Protein AF-A0A1R1BB15-F1 (afdb_monomer)

Secondary structure (DSSP, 8-state):
-HHHHHHHHHHHHHTT--------PPP-EEE--EEEETTEEEE--TT--EEEETTEEE--HHHHHHHHTEEEEEETTTTEEEEEE---PPPHHHHHHHHHHH--S-TT-EEEEEEE------TT--S-SS-EEEEEEE-TTS-EEEEEEETTT--EEEEEEE-STTS-PPP---HHHHHHHHHHHHHHH-HHHHTT-SEEEE-GGG--S--TTHHHHHHHHHGGGSSEEEE--HHHHHHTT-EETTTEESSEEEEEEEEEEETTEEEEEEEEEEETTEEEEEEEEEEEETTEEEEEEEEEE---

pLDDT: mean 79.56, std 15.15, range [35.81, 98.31]

Radius of gyration: 38.64 Å; Cα contacts (8 Å, |Δi|>4): 493; chains: 1; bounding box: 93×62×110 Å

Structure (mmCIF, N/CA/C/O backbone):
data_AF-A0A1R1BB15-F1
#
_entry.id   AF-A0A1R1BB15-F1
#
loop_
_atom_site.group_PDB
_atom_site.id
_atom_site.type_symbol
_atom_site.label_atom_id
_atom_site.label_alt_id
_atom_site.label_comp_id
_atom_site.label_asym_id
_atom_site.label_entity_id
_atom_site.label_seq_id
_atom_site.pdbx_PDB_ins_code
_atom_site.Cartn_x
_atom_site.Cartn_y
_atom_site.Cartn_z
_atom_site.occupancy
_atom_site.B_iso_or_equiv
_atom_site.auth_seq_id
_atom_site.auth_comp_id
_atom_site.auth_asym_id
_atom_site.auth_atom_id
_atom_site.pdbx_PDB_model_num
ATOM 1 N N . MET A 1 1 ? 54.196 45.868 -76.078 1.00 53.66 1 MET A N 1
ATOM 2 C CA . MET A 1 1 ? 52.890 45.180 -75.926 1.00 53.66 1 MET A CA 1
ATOM 3 C C . MET A 1 1 ? 52.882 43.688 -76.311 1.00 53.66 1 MET A C 1
ATOM 5 O O . MET A 1 1 ? 51.997 42.986 -75.852 1.00 53.66 1 MET A O 1
ATOM 9 N N . LYS A 1 2 ? 53.865 43.138 -77.053 1.00 51.28 2 LYS A N 1
ATOM 10 C CA . LYS A 1 2 ? 53.851 41.714 -77.476 1.00 51.28 2 LYS A CA 1
ATOM 11 C C . LYS A 1 2 ? 54.226 40.673 -76.398 1.00 51.28 2 LYS A C 1
ATOM 13 O O . LYS A 1 2 ? 53.923 39.502 -76.570 1.00 51.28 2 LYS A O 1
ATOM 18 N N . LYS A 1 3 ? 54.849 41.077 -75.280 1.00 51.69 3 LYS A N 1
ATOM 19 C CA . LYS A 1 3 ? 55.266 40.159 -74.194 1.00 51.69 3 LYS A CA 1
ATOM 20 C C . LYS A 1 3 ? 54.210 39.951 -73.094 1.00 51.69 3 LYS A C 1
ATOM 22 O O . LYS A 1 3 ? 54.316 38.994 -72.345 1.00 51.69 3 LYS A O 1
ATOM 27 N N . PHE A 1 4 ? 53.179 40.800 -73.039 1.00 55.06 4 PHE A N 1
ATOM 28 C CA . PHE A 1 4 ? 52.073 40.672 -72.075 1.00 55.06 4 PHE A CA 1
ATOM 29 C C . PHE A 1 4 ? 50.948 39.752 -72.571 1.00 55.06 4 PHE A C 1
ATOM 31 O O . PHE A 1 4 ? 50.302 39.082 -71.776 1.00 55.06 4 PHE A O 1
ATOM 38 N N . ILE A 1 5 ? 50.757 39.662 -73.890 1.00 59.44 5 ILE A N 1
ATOM 39 C CA . ILE A 1 5 ? 49.700 38.836 -74.495 1.00 59.44 5 ILE A CA 1
ATOM 40 C C . ILE A 1 5 ? 50.019 37.336 -74.349 1.00 59.44 5 ILE A C 1
ATOM 42 O O . ILE A 1 5 ? 49.116 36.534 -74.149 1.00 59.44 5 ILE A O 1
ATOM 46 N N . SER A 1 6 ? 51.304 36.959 -74.350 1.00 56.97 6 SER A N 1
ATOM 47 C CA . SER A 1 6 ? 51.733 35.562 -74.164 1.00 56.97 6 SER A CA 1
ATOM 48 C C . SER A 1 6 ? 51.400 35.016 -72.765 1.00 56.97 6 SER A C 1
ATOM 50 O O . SER A 1 6 ? 50.909 33.897 -72.635 1.00 56.97 6 SER A O 1
ATOM 52 N N . GLY A 1 7 ? 51.577 35.833 -71.718 1.00 60.12 7 GLY A N 1
ATOM 53 C CA . GLY A 1 7 ? 51.246 35.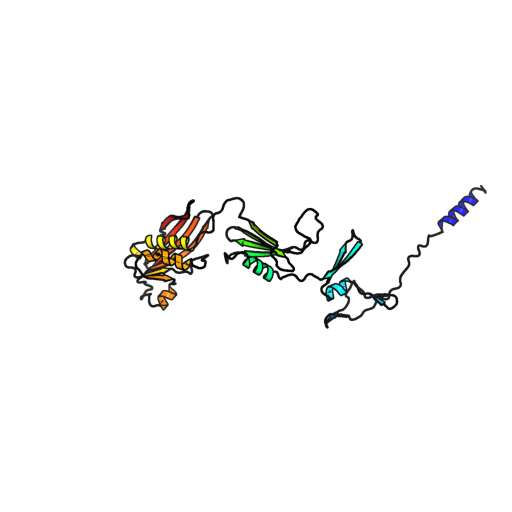438 -70.343 1.00 60.12 7 GLY A CA 1
ATOM 54 C C . GLY A 1 7 ? 49.741 35.293 -70.096 1.00 60.12 7 GLY A C 1
ATOM 55 O O . GLY A 1 7 ? 49.325 34.403 -69.360 1.00 60.12 7 GLY A O 1
ATOM 56 N N . LEU A 1 8 ? 48.916 36.116 -70.755 1.00 59.09 8 LEU A N 1
ATOM 57 C CA . LEU A 1 8 ? 47.457 36.061 -70.617 1.00 59.09 8 LEU A CA 1
ATOM 58 C C . LEU A 1 8 ? 46.863 34.788 -71.251 1.00 59.09 8 LEU A C 1
ATOM 60 O O . LEU A 1 8 ? 45.945 34.193 -70.695 1.00 59.09 8 LEU A O 1
ATOM 64 N N . VAL A 1 9 ? 47.409 34.341 -72.386 1.00 60.47 9 VAL A N 1
ATOM 65 C CA . VAL A 1 9 ? 46.914 33.150 -73.102 1.00 60.47 9 VAL A CA 1
ATOM 66 C C . VAL A 1 9 ? 47.292 31.850 -72.378 1.00 60.47 9 VAL A C 1
ATOM 68 O O . VAL A 1 9 ? 46.485 30.926 -72.331 1.00 60.47 9 VAL A O 1
ATOM 71 N N . LEU A 1 10 ? 48.466 31.786 -71.738 1.00 56.72 10 LEU A N 1
ATOM 72 C CA . LEU A 1 10 ? 48.860 30.633 -70.913 1.00 56.72 10 LEU A CA 1
ATOM 73 C C . LEU A 1 10 ? 48.112 30.579 -69.567 1.00 56.72 10 LEU A C 1
ATOM 75 O O . LEU A 1 10 ? 47.766 29.492 -69.110 1.00 56.72 10 LEU A O 1
ATOM 79 N N . GLY A 1 11 ? 47.798 31.731 -68.959 1.00 57.72 11 GLY A N 1
ATOM 80 C CA . GLY A 1 11 ? 47.017 31.796 -67.713 1.00 57.72 11 GLY A CA 1
ATOM 81 C C . GLY A 1 11 ? 45.543 31.392 -67.872 1.00 57.72 11 GLY A C 1
ATOM 82 O O . GLY A 1 11 ? 44.965 30.786 -66.967 1.00 57.72 11 GLY A O 1
ATOM 83 N N . LEU A 1 12 ? 44.946 31.660 -69.038 1.00 57.00 12 LEU A N 1
ATOM 84 C CA . LEU A 1 12 ? 43.580 31.229 -69.371 1.00 57.00 12 LEU A CA 1
ATOM 85 C C . LEU A 1 12 ? 43.489 29.738 -69.745 1.00 57.00 12 LEU A C 1
ATOM 87 O O . LEU A 1 12 ? 42.428 29.141 -69.602 1.00 57.00 12 LEU A O 1
ATOM 91 N N . GLY A 1 13 ? 44.588 29.116 -70.186 1.00 53.22 13 GLY A N 1
ATOM 92 C CA . GLY A 1 13 ? 44.614 27.688 -70.524 1.00 53.22 13 GLY A CA 1
ATOM 93 C C . GLY A 1 13 ? 44.640 26.755 -69.308 1.00 53.22 13 GLY A C 1
ATOM 94 O O . GLY A 1 13 ? 44.078 25.666 -69.357 1.00 53.22 13 GLY A O 1
ATOM 95 N N . ILE A 1 14 ? 45.255 27.179 -68.198 1.00 55.31 14 ILE A N 1
ATOM 96 C CA . ILE A 1 14 ? 45.408 26.338 -66.992 1.00 55.31 14 ILE A CA 1
ATOM 97 C C . ILE A 1 14 ? 44.165 26.404 -66.086 1.00 55.31 14 ILE A C 1
ATOM 99 O O . ILE A 1 14 ? 43.903 25.482 -65.319 1.00 55.31 14 ILE A O 1
ATOM 103 N N . SER A 1 15 ? 43.339 27.445 -66.211 1.00 56.59 15 SER A N 1
ATOM 104 C CA . SER A 1 15 ? 42.119 27.621 -65.406 1.00 56.59 15 SER A CA 1
ATOM 105 C C . SER A 1 15 ? 40.916 26.795 -65.893 1.00 56.59 15 SER A C 1
ATOM 107 O O . SER A 1 15 ? 39.902 26.748 -65.203 1.00 56.59 15 SER A O 1
ATOM 109 N N . ALA A 1 16 ? 41.031 26.104 -67.034 1.00 55.72 16 ALA A N 1
ATOM 110 C CA . ALA A 1 16 ? 39.985 25.233 -67.582 1.00 55.72 16 ALA A CA 1
ATOM 111 C C . ALA A 1 16 ? 40.215 23.730 -67.329 1.00 55.72 16 ALA A C 1
ATOM 113 O O . ALA A 1 16 ? 39.420 22.905 -67.777 1.00 55.72 16 ALA A O 1
ATOM 114 N N . ALA A 1 17 ? 41.264 23.348 -66.594 1.00 57.62 17 ALA A N 1
ATOM 115 C CA . ALA A 1 17 ? 41.375 21.990 -66.075 1.00 57.62 17 ALA A CA 1
ATOM 116 C C . ALA A 1 17 ? 40.460 21.861 -64.849 1.00 57.62 17 ALA A C 1
ATOM 118 O O . ALA A 1 17 ? 40.903 21.944 -63.705 1.00 57.62 17 ALA A O 1
ATOM 119 N N . SER A 1 18 ? 39.158 21.691 -65.079 1.00 58.75 18 SER A N 1
ATOM 120 C CA . SER A 1 18 ? 38.275 21.155 -64.049 1.00 58.75 18 SER A CA 1
ATOM 121 C C . SER A 1 18 ? 38.862 19.814 -63.618 1.00 58.75 18 SER A C 1
ATOM 123 O O . SER A 1 18 ? 38.905 18.878 -64.418 1.00 58.75 18 SER A O 1
ATOM 125 N N . VAL A 1 19 ? 39.354 19.733 -62.382 1.00 63.47 19 VAL A N 1
ATOM 126 C CA . VAL A 1 19 ? 39.680 18.458 -61.747 1.00 63.47 19 VAL A CA 1
ATOM 127 C C . VAL A 1 19 ? 38.373 17.675 -61.717 1.00 63.47 19 VAL A C 1
ATOM 129 O O . VAL A 1 19 ? 37.493 17.940 -60.900 1.00 63.47 19 VAL A O 1
ATOM 132 N N . GLY A 1 20 ? 38.196 16.785 -62.691 1.00 54.25 20 GLY A N 1
ATOM 133 C CA . GLY A 1 20 ? 37.111 15.826 -62.696 1.00 54.25 20 GLY A CA 1
ATOM 134 C C . GLY A 1 20 ? 37.370 14.882 -61.541 1.00 54.25 20 GLY A C 1
ATOM 135 O O . GLY A 1 20 ? 38.174 13.963 -61.663 1.00 54.25 20 GLY A O 1
ATOM 136 N N . TYR A 1 21 ? 36.737 15.140 -60.402 1.00 55.88 21 TYR A N 1
ATOM 137 C CA . TYR A 1 21 ? 36.609 14.127 -59.373 1.00 55.88 21 TYR A CA 1
ATOM 138 C C . TYR A 1 21 ? 35.786 13.001 -59.999 1.00 55.88 21 TYR A C 1
ATOM 140 O O . TYR A 1 21 ? 34.575 13.133 -60.170 1.00 55.88 21 TYR A O 1
ATOM 148 N N . ALA A 1 22 ? 36.448 11.919 -60.407 1.00 46.91 22 ALA A N 1
ATOM 149 C CA . ALA A 1 22 ? 35.776 10.650 -60.610 1.00 46.91 22 ALA A CA 1
ATOM 150 C C . ALA 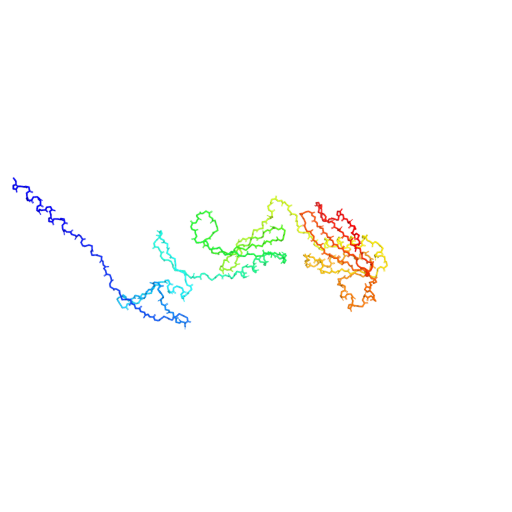A 1 22 ? 35.284 10.217 -59.227 1.00 46.91 22 ALA A C 1
ATOM 152 O O . ALA A 1 22 ? 36.015 9.609 -58.453 1.00 46.91 22 ALA A O 1
ATOM 153 N N . SER A 1 23 ? 34.076 10.642 -58.863 1.00 56.50 23 SER A N 1
ATOM 154 C CA . SER A 1 23 ? 33.347 9.939 -57.822 1.00 56.50 23 SER A CA 1
ATOM 155 C C . SER A 1 23 ? 32.983 8.600 -58.438 1.00 56.50 23 SER A C 1
ATOM 157 O O . SER A 1 23 ? 32.340 8.588 -59.488 1.00 56.50 23 SER A O 1
ATOM 159 N N . ASP A 1 24 ? 33.391 7.495 -57.821 1.00 66.50 24 ASP A N 1
ATOM 160 C CA . ASP A 1 24 ? 32.921 6.169 -58.213 1.00 66.50 24 ASP A CA 1
ATOM 161 C C . ASP A 1 24 ? 31.400 6.137 -58.025 1.00 66.50 24 ASP A C 1
ATOM 163 O O . ASP A 1 24 ? 30.875 5.968 -56.924 1.00 66.50 24 ASP A O 1
ATOM 167 N N . THR A 1 25 ? 30.662 6.430 -59.093 1.00 71.44 25 THR A N 1
ATOM 168 C CA . THR A 1 25 ? 29.205 6.399 -59.078 1.00 71.44 25 THR A CA 1
ATOM 169 C C . THR A 1 25 ? 28.761 4.965 -59.262 1.00 71.44 25 THR A C 1
ATOM 171 O O . THR A 1 25 ? 28.999 4.358 -60.308 1.00 71.44 25 THR A O 1
ATOM 174 N N . VAL A 1 26 ? 28.084 4.438 -58.255 1.00 78.81 26 VAL A N 1
ATOM 175 C CA . VAL A 1 26 ? 27.539 3.089 -58.281 1.00 78.81 26 VAL A CA 1
ATOM 176 C C . VAL A 1 26 ? 26.132 3.121 -58.879 1.00 78.81 26 VAL A C 1
ATOM 178 O O . VAL A 1 26 ? 25.267 3.859 -58.407 1.00 78.81 26 VAL A O 1
ATOM 181 N N . GLN A 1 27 ? 25.889 2.321 -59.922 1.00 82.12 27 GLN A N 1
ATOM 182 C CA . GLN A 1 27 ? 24.543 2.121 -60.466 1.00 82.12 27 GLN A CA 1
ATOM 183 C C . GLN A 1 27 ? 23.808 1.058 -59.641 1.00 82.12 27 GLN A C 1
ATOM 185 O O . GLN A 1 27 ? 24.222 -0.099 -59.600 1.00 82.12 27 GLN A O 1
ATOM 190 N N . ILE A 1 28 ? 22.709 1.454 -58.998 1.00 87.69 28 ILE A N 1
ATOM 191 C CA . ILE A 1 28 ? 21.836 0.572 -58.211 1.00 87.69 28 ILE A CA 1
ATOM 192 C C . ILE A 1 28 ? 20.447 0.497 -58.844 1.00 87.69 28 ILE A C 1
ATOM 194 O O . ILE A 1 28 ? 19.914 1.506 -59.308 1.00 87.69 28 ILE A O 1
ATOM 198 N N . TYR A 1 29 ? 19.832 -0.685 -58.821 1.00 89.56 29 TYR A N 1
ATOM 199 C CA . TYR A 1 29 ? 18.442 -0.857 -59.245 1.00 89.56 29 TYR A CA 1
ATOM 200 C C . TYR A 1 29 ? 17.526 -0.893 -58.025 1.00 89.56 29 TYR A C 1
ATOM 202 O O . TYR A 1 29 ? 17.680 -1.743 -57.149 1.00 89.56 29 TYR A O 1
ATOM 210 N N . LEU A 1 30 ? 16.558 0.020 -57.973 1.00 89.69 30 LEU A N 1
ATOM 211 C CA . LEU A 1 30 ? 15.500 -0.004 -56.966 1.00 89.69 30 LEU A CA 1
ATOM 212 C C . LEU A 1 30 ? 14.394 -0.948 -57.421 1.00 89.69 30 LEU A C 1
ATOM 214 O O . LEU A 1 30 ? 13.965 -0.895 -58.574 1.00 89.69 30 LEU A O 1
ATOM 218 N N . PHE A 1 31 ? 13.905 -1.787 -56.518 1.00 87.25 31 PHE A N 1
ATOM 219 C CA . PHE A 1 31 ? 12.805 -2.693 -56.821 1.00 87.25 31 PHE A CA 1
ATOM 220 C C . PHE A 1 31 ? 11.906 -2.901 -55.604 1.00 87.25 31 PHE A C 1
ATOM 222 O O . PHE A 1 31 ? 12.305 -2.670 -54.462 1.00 87.25 31 PHE A O 1
ATOM 229 N N . ASN A 1 32 ? 10.684 -3.359 -55.868 1.00 83.62 32 ASN A N 1
ATOM 230 C CA . ASN A 1 32 ? 9.733 -3.757 -54.840 1.00 83.62 32 ASN A CA 1
ATOM 231 C C . ASN A 1 32 ? 9.728 -5.283 -54.748 1.00 83.62 32 ASN A C 1
ATOM 233 O O . ASN A 1 32 ? 9.504 -5.965 -55.748 1.00 83.62 32 ASN A O 1
ATOM 237 N N . ALA A 1 33 ? 9.947 -5.811 -53.550 1.00 84.69 33 ALA A N 1
ATOM 238 C CA . ALA A 1 33 ? 9.837 -7.233 -53.261 1.00 84.69 33 ALA A CA 1
ATOM 239 C C . ALA A 1 33 ? 8.962 -7.472 -52.033 1.00 84.69 33 ALA A C 1
ATOM 241 O O . ALA A 1 33 ? 8.809 -6.596 -51.181 1.00 84.69 33 ALA A O 1
ATOM 242 N N . ARG A 1 34 ? 8.383 -8.674 -51.977 1.00 86.50 34 ARG A N 1
ATOM 243 C CA . ARG A 1 34 ? 7.657 -9.189 -50.816 1.00 86.50 34 ARG A CA 1
ATOM 244 C C . ARG A 1 34 ? 8.620 -9.992 -49.956 1.00 86.50 34 ARG A C 1
ATOM 246 O O . ARG A 1 34 ? 9.303 -10.873 -50.480 1.00 86.50 34 ARG A O 1
ATOM 253 N N . TYR A 1 35 ? 8.649 -9.712 -48.660 1.00 90.19 35 TYR A N 1
ATOM 254 C CA . TYR A 1 35 ? 9.496 -10.410 -47.697 1.00 90.19 35 TYR A CA 1
ATOM 255 C C . TYR A 1 35 ? 8.632 -11.189 -46.712 1.00 90.19 35 TYR A C 1
ATOM 257 O O . TYR A 1 35 ? 7.524 -10.772 -46.405 1.00 90.19 35 TYR A O 1
ATOM 265 N N . MET A 1 36 ? 9.129 -12.321 -46.217 1.00 87.88 36 MET A N 1
ATOM 266 C CA . MET A 1 36 ? 8.422 -13.149 -45.238 1.00 87.88 36 MET A CA 1
ATOM 267 C C . MET A 1 36 ? 9.226 -13.182 -43.941 1.00 87.88 36 MET A C 1
ATOM 269 O O . MET A 1 36 ? 10.348 -13.686 -43.934 1.00 87.88 36 MET A O 1
ATOM 273 N N . PHE A 1 37 ? 8.650 -12.683 -42.850 1.00 86.81 37 PHE A N 1
ATOM 274 C CA . PHE A 1 37 ? 9.234 -12.750 -41.509 1.00 86.81 37 PHE A CA 1
ATOM 275 C C . PHE A 1 37 ? 8.292 -13.529 -40.601 1.00 86.81 37 PHE A C 1
ATOM 277 O O . PHE A 1 37 ? 7.126 -13.176 -40.472 1.00 86.81 37 PHE A O 1
ATOM 284 N N . ASN A 1 38 ? 8.774 -14.618 -39.997 1.00 84.69 38 ASN A N 1
ATOM 285 C CA . ASN A 1 38 ? 7.972 -15.484 -39.121 1.00 84.69 38 ASN A CA 1
ATOM 286 C C . ASN A 1 38 ? 6.623 -15.936 -39.732 1.00 84.69 38 ASN A C 1
ATOM 288 O O . ASN A 1 38 ? 5.646 -16.129 -39.017 1.00 84.69 38 ASN A O 1
ATOM 292 N N . GLY A 1 39 ? 6.566 -16.111 -41.059 1.00 87.38 39 GLY A N 1
ATOM 293 C CA . GLY A 1 39 ? 5.349 -16.508 -41.780 1.00 87.38 39 GLY A CA 1
ATOM 294 C C . GLY A 1 39 ? 4.393 -15.362 -42.131 1.00 87.38 39 GLY A C 1
ATOM 295 O O . GLY A 1 39 ? 3.390 -15.611 -42.793 1.00 87.38 39 GLY A O 1
ATOM 296 N N . GLU A 1 40 ? 4.711 -14.123 -41.753 1.00 88.38 40 GLU A N 1
ATOM 297 C CA . GLU A 1 40 ? 3.957 -12.923 -42.117 1.00 88.38 40 GLU A CA 1
ATOM 298 C C . GLU A 1 40 ? 4.630 -12.190 -43.287 1.00 88.38 40 GLU A C 1
ATOM 300 O O . GLU A 1 40 ? 5.855 -12.033 -43.320 1.00 88.38 40 GLU A O 1
ATOM 305 N N . GLU A 1 41 ? 3.831 -11.732 -44.250 1.00 91.12 41 GLU A N 1
ATOM 306 C CA . GLU A 1 41 ? 4.314 -10.914 -45.362 1.00 91.12 41 GLU A CA 1
ATOM 307 C C . GLU A 1 41 ? 4.606 -9.480 -44.892 1.00 91.12 41 GLU A C 1
ATOM 309 O O . GLU A 1 41 ? 3.773 -8.841 -44.250 1.00 91.12 41 GLU A O 1
ATOM 314 N N . LYS A 1 42 ? 5.790 -8.963 -45.232 1.00 88.88 42 LYS A N 1
ATOM 315 C CA . LYS A 1 42 ? 6.257 -7.609 -44.923 1.00 88.88 42 LYS A CA 1
ATOM 316 C C . LYS A 1 42 ? 6.758 -6.921 -46.185 1.00 88.88 42 LYS A C 1
ATOM 318 O O . LYS A 1 42 ? 7.431 -7.524 -47.028 1.00 88.88 42 LYS A O 1
ATOM 323 N N . ILE A 1 43 ? 6.457 -5.634 -46.290 1.00 86.38 43 ILE A N 1
ATOM 324 C CA . ILE A 1 43 ? 6.844 -4.776 -47.408 1.00 86.38 43 ILE A CA 1
ATOM 325 C C . ILE A 1 43 ? 7.774 -3.694 -46.861 1.00 86.38 43 ILE A C 1
ATOM 327 O O . ILE A 1 43 ? 7.569 -3.192 -45.759 1.00 86.38 43 ILE A O 1
ATOM 331 N N . VAL A 1 44 ? 8.816 -3.352 -47.617 1.00 84.94 44 VAL A N 1
ATOM 332 C CA . VAL A 1 44 ? 9.686 -2.218 -47.283 1.00 84.94 44 VAL A CA 1
ATOM 333 C C . VAL A 1 44 ? 8.929 -0.930 -47.618 1.00 84.94 44 VAL A C 1
ATOM 335 O O . VAL A 1 44 ? 8.693 -0.650 -48.794 1.00 84.94 44 VAL A O 1
ATOM 338 N N . GLU A 1 45 ? 8.519 -0.184 -46.593 1.00 79.12 45 GLU A N 1
ATOM 339 C CA . GLU A 1 45 ? 7.777 1.076 -46.731 1.00 79.12 45 GLU A CA 1
ATOM 340 C C . GLU A 1 45 ? 8.699 2.288 -46.946 1.00 79.12 45 GLU A C 1
ATOM 342 O O . GLU A 1 45 ? 9.889 2.266 -46.619 1.00 79.12 45 GLU A O 1
ATOM 347 N N . ASP A 1 46 ? 8.140 3.371 -47.492 1.00 75.62 46 ASP A N 1
ATOM 348 C CA . ASP A 1 46 ? 8.861 4.630 -47.688 1.00 75.62 46 ASP A CA 1
ATOM 349 C C . ASP A 1 46 ? 9.317 5.251 -46.352 1.00 75.62 46 ASP A C 1
ATOM 351 O O . ASP A 1 46 ? 8.578 5.208 -45.369 1.00 75.62 46 ASP A O 1
ATOM 355 N N . PRO A 1 47 ? 10.516 5.868 -46.290 1.00 76.94 47 PRO A N 1
ATOM 356 C CA . PRO A 1 47 ? 11.415 6.198 -47.403 1.00 76.94 47 PRO A CA 1
ATOM 357 C C . PRO A 1 47 ? 12.406 5.081 -47.785 1.00 76.94 47 PRO A C 1
ATOM 359 O O . PRO A 1 47 ? 13.315 5.313 -48.585 1.00 76.94 47 PRO A O 1
ATOM 362 N N . TYR A 1 48 ? 12.296 3.887 -47.203 1.00 84.31 48 TYR A N 1
ATOM 363 C CA . TYR A 1 48 ? 13.244 2.808 -47.452 1.00 84.31 48 TYR A CA 1
ATOM 364 C C . TYR A 1 48 ? 12.987 2.110 -48.793 1.00 84.31 48 TYR A C 1
ATOM 366 O O . TYR A 1 48 ? 11.858 2.021 -49.269 1.00 84.31 48 TYR A O 1
ATOM 374 N N . LYS A 1 49 ? 14.052 1.591 -49.418 1.00 87.62 49 LYS A N 1
ATOM 375 C CA . LYS A 1 49 ? 13.990 0.867 -50.697 1.00 87.62 49 LYS A CA 1
ATOM 376 C C . LYS A 1 49 ? 14.851 -0.390 -50.650 1.00 87.62 49 LYS A C 1
ATOM 378 O O . LYS A 1 49 ? 15.879 -0.414 -49.975 1.00 87.62 49 LYS A O 1
ATOM 383 N N . SER A 1 50 ? 14.441 -1.416 -51.394 1.00 91.50 50 SER A N 1
ATOM 384 C CA . SER A 1 50 ? 15.307 -2.563 -51.685 1.00 91.50 50 SER A CA 1
ATOM 385 C C . SER A 1 50 ? 16.222 -2.202 -52.848 1.00 91.50 50 SER A C 1
ATOM 387 O O . SER A 1 50 ? 15.755 -1.660 -53.855 1.00 91.50 50 SER A O 1
ATOM 389 N N . LEU A 1 51 ? 17.514 -2.485 -52.703 1.00 93.00 51 LEU A N 1
ATOM 390 C CA . LEU A 1 51 ? 18.520 -2.179 -53.718 1.00 93.00 51 LEU A CA 1
ATOM 391 C C . LEU A 1 51 ? 19.040 -3.487 -54.299 1.00 93.00 51 LEU A C 1
ATOM 393 O O . LEU A 1 51 ? 19.333 -4.420 -53.554 1.00 93.00 51 LEU A O 1
ATOM 397 N N . ASN A 1 52 ? 19.173 -3.562 -55.617 1.00 90.38 52 ASN A N 1
ATOM 398 C CA . ASN A 1 52 ? 19.992 -4.574 -56.258 1.00 90.38 52 ASN A CA 1
ATOM 399 C C . ASN A 1 52 ? 21.293 -3.920 -56.718 1.00 90.38 52 ASN A C 1
ATOM 401 O O . ASN A 1 52 ? 21.269 -2.979 -57.519 1.00 90.38 52 ASN A O 1
ATOM 405 N N . TYR A 1 53 ? 22.405 -4.417 -56.189 1.00 90.94 53 TYR A N 1
ATOM 406 C CA . TYR A 1 53 ? 23.741 -4.034 -56.610 1.00 90.94 53 TYR A CA 1
ATOM 407 C C . TYR A 1 53 ? 24.518 -5.306 -56.954 1.00 90.94 53 TYR A C 1
ATOM 409 O O . TYR A 1 53 ? 24.599 -6.222 -56.139 1.00 90.94 53 TYR A O 1
ATOM 417 N N . GLU A 1 54 ? 25.006 -5.389 -58.194 1.00 90.25 54 GLU A N 1
ATOM 418 C CA . GLU A 1 54 ? 25.748 -6.545 -58.728 1.00 90.25 54 GLU A CA 1
ATOM 419 C C . GLU A 1 54 ? 25.026 -7.899 -58.565 1.00 90.25 54 GLU A C 1
ATOM 421 O O . GLU A 1 54 ? 25.641 -8.937 -58.346 1.00 90.25 54 GLU A O 1
ATOM 426 N N . GLY A 1 55 ? 23.693 -7.909 -58.681 1.00 88.75 55 GLY A N 1
ATOM 427 C CA . GLY A 1 55 ? 22.888 -9.125 -58.533 1.00 88.75 55 GLY A CA 1
ATOM 428 C C . GLY A 1 55 ? 22.581 -9.499 -57.081 1.00 88.75 55 GLY A C 1
ATOM 429 O O . GLY A 1 55 ? 21.818 -10.438 -56.850 1.00 88.75 55 GLY A O 1
ATOM 430 N N . HIS A 1 56 ? 23.096 -8.749 -56.105 1.00 90.75 56 HIS A N 1
ATOM 431 C CA . HIS A 1 56 ? 22.823 -8.944 -54.687 1.00 90.75 56 HIS A CA 1
ATOM 432 C C . HIS A 1 56 ? 21.718 -8.013 -54.198 1.00 90.75 56 HIS A C 1
ATOM 434 O O . HIS A 1 56 ? 21.674 -6.831 -54.539 1.00 90.75 56 HIS A O 1
ATOM 440 N N . ILE A 1 57 ? 20.825 -8.557 -53.372 1.00 91.94 57 ILE A N 1
ATOM 441 C CA . ILE A 1 57 ? 19.755 -7.794 -52.733 1.00 91.94 57 ILE A CA 1
ATOM 442 C C . ILE A 1 57 ? 20.288 -7.194 -51.437 1.00 91.94 57 ILE A C 1
ATOM 444 O O . ILE A 1 57 ? 20.715 -7.916 -50.538 1.00 91.94 57 ILE A O 1
ATOM 448 N N . TYR A 1 58 ? 20.190 -5.877 -51.326 1.00 91.56 58 TYR A N 1
ATOM 449 C CA . TYR A 1 58 ? 20.461 -5.130 -50.113 1.00 91.56 58 TYR A CA 1
ATOM 450 C C . TYR A 1 58 ? 19.150 -4.619 -49.540 1.00 91.56 58 TYR A C 1
ATOM 452 O O . TYR A 1 58 ? 18.338 -3.985 -50.222 1.00 91.56 58 TYR A O 1
ATOM 460 N N . LEU A 1 59 ? 18.977 -4.894 -48.255 1.00 91.62 59 LEU A N 1
ATOM 461 C CA . LEU A 1 59 ? 17.872 -4.408 -47.456 1.00 91.62 59 LEU A CA 1
ATOM 462 C C . LEU A 1 59 ? 18.386 -3.400 -46.432 1.00 91.62 59 LEU A C 1
ATOM 464 O O . LEU A 1 59 ? 19.486 -3.577 -45.900 1.00 91.62 59 LEU A O 1
ATOM 468 N N . PRO A 1 60 ? 17.585 -2.378 -46.094 1.00 91.12 60 PRO A N 1
ATOM 469 C CA . PRO A 1 60 ? 17.871 -1.549 -44.939 1.00 91.12 60 PRO A CA 1
ATOM 470 C C . PRO A 1 60 ? 18.011 -2.437 -43.702 1.00 91.12 60 PRO A C 1
ATOM 472 O O . PRO A 1 60 ? 17.096 -3.179 -43.348 1.00 91.12 60 PRO A O 1
ATOM 475 N N . ILE A 1 61 ? 19.144 -2.334 -43.013 1.00 89.25 61 ILE A N 1
ATOM 476 C CA . ILE A 1 61 ? 19.408 -3.124 -41.803 1.00 89.25 61 ILE A CA 1
ATOM 477 C C . ILE A 1 61 ? 18.329 -2.913 -40.729 1.00 89.25 61 ILE A C 1
ATOM 479 O O . ILE A 1 61 ? 17.966 -3.848 -40.022 1.00 89.25 61 ILE A O 1
ATOM 483 N N . ARG A 1 62 ? 17.745 -1.708 -40.670 1.00 87.31 62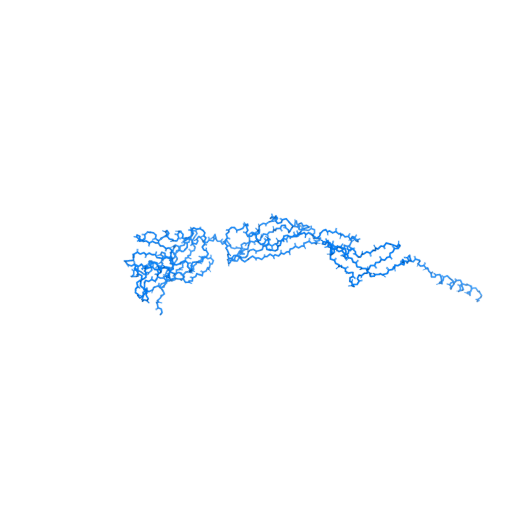 ARG A N 1
ATOM 484 C CA . ARG A 1 62 ? 16.621 -1.369 -39.790 1.00 87.31 62 ARG A CA 1
ATOM 485 C C . ARG A 1 62 ? 15.362 -2.184 -40.104 1.00 87.31 62 ARG A C 1
ATOM 487 O O . ARG A 1 62 ? 14.743 -2.688 -39.179 1.00 87.31 62 ARG A O 1
ATOM 494 N N . PHE A 1 63 ? 15.046 -2.391 -41.385 1.00 89.56 63 PHE A N 1
ATOM 495 C CA . PHE A 1 63 ? 13.904 -3.212 -41.799 1.00 89.56 63 PHE A CA 1
ATOM 496 C C . PHE A 1 63 ? 14.068 -4.665 -41.340 1.00 89.56 63 PHE A C 1
ATOM 498 O O . PHE A 1 63 ? 13.128 -5.258 -40.820 1.00 89.56 63 PHE A O 1
ATOM 505 N N . ILE A 1 64 ? 15.271 -5.234 -41.480 1.00 89.06 64 ILE A N 1
ATOM 506 C CA . ILE A 1 64 ? 15.552 -6.586 -40.977 1.00 89.06 64 ILE A CA 1
ATOM 507 C C . ILE A 1 64 ? 15.400 -6.616 -39.454 1.00 89.06 64 ILE A C 1
ATOM 509 O O . ILE A 1 64 ? 14.739 -7.504 -38.921 1.00 89.06 64 ILE A O 1
ATOM 513 N N . ALA A 1 65 ? 15.990 -5.645 -38.759 1.00 87.00 65 ALA A N 1
ATOM 514 C CA . ALA A 1 65 ? 16.005 -5.593 -37.306 1.00 87.00 65 ALA A CA 1
ATOM 515 C C . ALA A 1 65 ? 14.601 -5.468 -36.694 1.00 87.00 65 ALA A C 1
ATOM 517 O O . ALA A 1 65 ? 14.237 -6.277 -35.847 1.00 87.00 65 ALA A O 1
ATOM 518 N N . GLU A 1 66 ? 13.773 -4.542 -37.179 1.00 81.88 66 GLU A N 1
ATOM 519 C CA . GLU A 1 66 ? 12.403 -4.336 -36.686 1.00 81.88 66 GLU A CA 1
ATOM 520 C C . GLU A 1 66 ? 11.533 -5.588 -36.861 1.00 81.88 66 GLU A C 1
ATOM 522 O O . GLU A 1 66 ? 10.785 -5.960 -35.958 1.00 81.88 66 GLU A O 1
ATOM 527 N N . ASN A 1 67 ? 11.688 -6.300 -37.981 1.00 84.69 67 ASN A N 1
ATOM 528 C CA . ASN A 1 67 ? 10.937 -7.528 -38.250 1.00 84.69 67 ASN A CA 1
ATOM 529 C C . ASN A 1 67 ? 11.524 -8.782 -37.570 1.00 84.69 67 ASN A C 1
ATOM 531 O O . ASN A 1 67 ? 10.929 -9.857 -37.643 1.00 84.69 67 ASN A O 1
ATOM 535 N N . THR A 1 68 ? 12.676 -8.662 -36.903 1.00 82.31 68 THR A N 1
ATOM 536 C CA . THR A 1 68 ? 13.332 -9.751 -36.152 1.00 82.31 68 THR A CA 1
ATOM 537 C C . THR A 1 68 ? 13.482 -9.452 -34.660 1.00 82.31 68 THR A C 1
ATOM 539 O O . THR A 1 68 ? 14.066 -10.251 -33.931 1.00 82.31 68 THR A O 1
ATOM 542 N N . GLY A 1 69 ? 12.930 -8.332 -34.181 1.00 75.62 69 GLY A N 1
ATOM 543 C CA . GLY A 1 69 ? 13.023 -7.928 -32.779 1.00 75.62 69 GLY A CA 1
ATOM 544 C C . GLY A 1 69 ? 14.427 -7.482 -32.364 1.00 75.62 69 GLY A C 1
ATOM 545 O O . GLY A 1 69 ? 14.781 -7.586 -31.194 1.00 75.62 69 GLY A O 1
ATOM 546 N N . LEU A 1 70 ? 15.247 -6.989 -33.289 1.00 83.56 70 LEU A N 1
ATOM 547 C CA . LEU A 1 70 ? 16.555 -6.387 -33.016 1.00 83.56 70 LEU A CA 1
ATOM 548 C C . LEU A 1 70 ? 16.448 -4.852 -33.040 1.00 83.56 70 LEU A C 1
ATOM 550 O O . LEU A 1 70 ? 15.565 -4.292 -33.688 1.00 83.56 70 LEU A O 1
ATOM 554 N N . GLN A 1 71 ? 17.381 -4.164 -32.385 1.00 79.50 71 GLN A N 1
ATOM 555 C CA . GLN A 1 71 ? 17.532 -2.709 -32.475 1.00 79.50 71 GLN A CA 1
ATOM 556 C C . GLN A 1 71 ? 18.809 -2.340 -33.227 1.00 79.50 71 GLN A C 1
ATOM 558 O O . GLN A 1 71 ? 19.849 -2.981 -33.056 1.00 79.50 71 GLN A O 1
ATOM 563 N N . VAL A 1 72 ? 18.725 -1.283 -34.040 1.00 83.12 72 VAL A N 1
ATOM 564 C CA . VAL A 1 72 ? 19.860 -0.712 -34.776 1.00 83.12 72 VAL A CA 1
ATOM 565 C C . VAL A 1 72 ? 20.128 0.697 -34.271 1.00 83.12 72 VAL A C 1
ATOM 567 O O . VAL A 1 72 ? 19.294 1.586 -34.453 1.00 83.12 72 VAL A O 1
ATOM 570 N N . ASN A 1 73 ? 21.321 0.911 -33.722 1.00 82.88 73 ASN A N 1
ATOM 571 C CA . ASN A 1 73 ? 21.788 2.215 -33.264 1.00 82.88 73 ASN A CA 1
ATOM 572 C C . ASN A 1 73 ? 22.976 2.680 -34.105 1.00 82.88 73 ASN A C 1
ATOM 574 O O . ASN A 1 73 ? 23.851 1.882 -34.442 1.00 82.88 73 ASN A O 1
ATOM 578 N N . TYR A 1 74 ? 23.007 3.973 -34.419 1.00 82.88 74 TYR A N 1
ATOM 579 C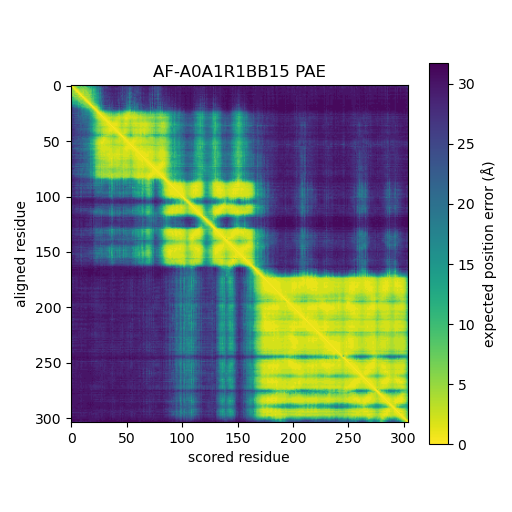 CA . TYR A 1 74 ? 24.145 4.623 -35.061 1.00 82.88 74 TYR A CA 1
ATOM 580 C C . TYR A 1 74 ? 24.766 5.614 -34.081 1.00 82.88 74 TYR A C 1
ATOM 582 O O . TYR A 1 74 ? 24.098 6.552 -33.647 1.00 82.88 74 TYR A O 1
ATOM 590 N N . ASP A 1 75 ? 26.024 5.384 -33.724 1.00 77.81 75 ASP A N 1
ATOM 591 C CA . ASP A 1 75 ? 26.827 6.325 -32.951 1.00 77.81 75 ASP A CA 1
ATOM 592 C C . ASP A 1 75 ? 27.573 7.242 -33.928 1.00 77.81 75 ASP A C 1
ATOM 594 O O . ASP A 1 75 ? 28.430 6.779 -34.683 1.00 77.81 75 ASP A O 1
ATOM 598 N N . GLU A 1 76 ? 27.228 8.532 -33.941 1.00 76.19 76 GLU A N 1
ATOM 599 C CA . GLU A 1 76 ? 27.823 9.515 -34.853 1.00 76.19 76 GLU A CA 1
ATOM 600 C C . GLU A 1 76 ? 29.289 9.823 -34.512 1.00 76.19 76 GLU A C 1
ATOM 602 O O . GLU A 1 76 ? 30.095 10.020 -35.421 1.00 76.19 76 GLU A O 1
ATOM 607 N N . LEU A 1 77 ? 29.653 9.813 -33.224 1.00 70.38 77 LEU A N 1
ATOM 608 C CA . LEU A 1 77 ? 31.019 10.098 -32.771 1.00 70.38 77 LEU A CA 1
ATOM 609 C C . LEU A 1 77 ? 31.970 8.963 -33.152 1.00 70.38 77 LEU A C 1
ATOM 611 O O . LEU A 1 77 ? 33.108 9.211 -33.548 1.00 70.38 77 LEU A O 1
ATOM 615 N N . LEU A 1 78 ? 31.495 7.722 -33.039 1.00 82.00 78 LEU A N 1
ATOM 616 C CA . LEU A 1 78 ? 32.257 6.516 -33.361 1.00 82.00 78 LEU A CA 1
ATOM 617 C C . LEU A 1 78 ? 32.034 6.027 -34.797 1.00 82.00 78 LEU A C 1
ATOM 619 O O . LEU A 1 78 ? 32.629 5.024 -35.190 1.00 82.00 78 LEU A O 1
ATOM 623 N N . GLN A 1 79 ? 31.151 6.680 -35.559 1.00 84.69 79 GLN A N 1
ATOM 624 C CA . GLN A 1 79 ? 30.709 6.264 -36.897 1.00 84.69 79 GLN A CA 1
ATOM 625 C C . GLN A 1 79 ? 30.352 4.770 -36.973 1.00 84.69 79 GLN A C 1
ATOM 627 O O . GLN A 1 79 ? 30.652 4.080 -37.947 1.00 84.69 79 GLN A O 1
ATOM 632 N N . THR A 1 80 ? 29.735 4.246 -35.914 1.00 82.12 80 THR A N 1
ATOM 633 C CA . THR A 1 80 ? 29.525 2.808 -35.730 1.00 82.12 80 THR A CA 1
ATOM 634 C C . THR A 1 80 ? 28.039 2.480 -35.754 1.00 82.12 80 THR A C 1
ATOM 636 O O . THR A 1 80 ? 27.248 3.056 -35.009 1.00 82.12 80 THR A O 1
ATOM 639 N N . VAL A 1 81 ? 27.660 1.506 -36.587 1.00 84.38 81 VAL A N 1
ATOM 640 C CA . VAL A 1 81 ? 26.336 0.874 -36.546 1.00 84.38 81 VAL A CA 1
ATOM 641 C C . VAL A 1 81 ? 26.416 -0.346 -35.634 1.00 84.38 81 VAL A C 1
ATOM 643 O O . VAL A 1 81 ? 27.200 -1.258 -35.886 1.00 84.38 81 VAL A O 1
ATOM 646 N N . SER A 1 82 ? 25.590 -0.382 -34.592 1.00 81.19 82 SER A N 1
ATOM 647 C CA . SER A 1 82 ? 25.457 -1.541 -33.709 1.00 81.19 82 SER A CA 1
ATOM 648 C C . SER A 1 82 ? 24.080 -2.176 -33.864 1.00 81.19 82 SER A C 1
ATOM 650 O O . SER A 1 82 ? 23.068 -1.480 -33.954 1.00 81.19 82 SER A O 1
ATOM 652 N N . VAL A 1 83 ? 24.060 -3.510 -33.902 1.00 83.56 83 VAL A N 1
ATOM 653 C CA . VAL A 1 83 ? 22.837 -4.316 -33.899 1.00 83.56 83 VAL A CA 1
ATOM 654 C C . VAL A 1 83 ? 22.839 -5.144 -32.631 1.00 83.56 83 VAL A C 1
ATOM 656 O O . VAL A 1 83 ? 23.775 -5.908 -32.388 1.00 83.56 83 VAL A O 1
ATOM 659 N N . LYS A 1 84 ? 21.805 -4.983 -31.815 1.00 78.12 84 LYS A N 1
ATOM 660 C CA . LYS A 1 84 ? 21.625 -5.753 -30.585 1.00 78.12 84 LYS A CA 1
ATOM 661 C C . LYS A 1 84 ? 20.261 -6.427 -30.625 1.00 78.12 84 LYS A C 1
ATOM 663 O O . LYS A 1 84 ? 19.331 -5.900 -31.236 1.00 78.12 84 LYS A O 1
ATOM 668 N N . ALA A 1 85 ? 20.140 -7.590 -29.986 1.00 73.19 85 ALA A N 1
ATOM 669 C CA . ALA A 1 85 ? 18.818 -8.113 -29.660 1.00 73.19 85 ALA A CA 1
ATOM 670 C C . ALA A 1 85 ? 18.048 -7.028 -28.915 1.00 73.19 85 ALA A C 1
ATOM 672 O O . ALA A 1 85 ? 18.652 -6.359 -28.078 1.00 73.19 85 ALA A O 1
ATOM 673 N N . SER A 1 86 ? 16.762 -6.829 -29.227 1.00 66.00 86 SER A N 1
ATOM 674 C CA . SER A 1 86 ? 15.935 -6.054 -28.309 1.00 66.00 86 SER A CA 1
ATOM 675 C C . SER A 1 86 ? 15.926 -6.855 -27.018 1.00 66.00 86 SER A C 1
ATOM 677 O O . SER A 1 86 ? 15.446 -7.994 -27.030 1.00 66.00 86 SER A O 1
ATOM 679 N N . PRO A 1 87 ? 16.512 -6.337 -25.938 1.00 65.88 87 PRO A N 1
ATOM 680 C CA . PRO A 1 87 ? 16.440 -7.026 -24.667 1.00 65.88 87 PRO A CA 1
ATOM 681 C C . PRO A 1 87 ? 14.966 -7.262 -24.318 1.00 65.88 87 PRO A C 1
ATOM 683 O O . PRO A 1 87 ? 14.119 -6.369 -24.419 1.00 65.88 87 PRO A O 1
ATOM 686 N N . VAL A 1 88 ? 14.641 -8.513 -23.994 1.00 74.75 88 VAL A N 1
ATOM 687 C CA . VAL A 1 88 ? 13.295 -8.880 -23.561 1.00 74.75 88 VAL A CA 1
ATOM 688 C C . VAL A 1 88 ? 13.194 -8.491 -22.102 1.00 74.75 88 VAL A C 1
ATOM 690 O O . VAL A 1 88 ? 13.755 -9.155 -21.234 1.00 74.75 88 VAL A O 1
ATOM 693 N N . TYR A 1 89 ? 12.489 -7.399 -21.843 1.00 84.44 89 TYR A N 1
ATOM 694 C CA . TYR A 1 89 ? 12.306 -6.926 -20.486 1.00 84.44 89 TYR A CA 1
ATOM 695 C C . TYR A 1 89 ? 11.119 -7.594 -19.801 1.00 84.44 89 TYR A C 1
ATOM 697 O O . TYR A 1 89 ? 10.080 -7.860 -20.416 1.00 84.44 89 TYR A O 1
ATOM 705 N N . ILE A 1 90 ? 11.231 -7.786 -18.490 1.00 85.31 90 ILE A N 1
ATOM 706 C CA . ILE A 1 90 ? 10.086 -8.107 -17.650 1.00 85.31 90 ILE A CA 1
ATOM 707 C C . ILE A 1 90 ? 9.026 -7.005 -17.781 1.00 85.31 90 ILE A C 1
ATOM 709 O O . ILE A 1 90 ? 9.328 -5.813 -17.898 1.00 85.31 90 ILE A O 1
ATOM 713 N N . SER A 1 91 ? 7.755 -7.402 -17.756 1.00 85.38 91 SER A N 1
ATOM 714 C CA . SER A 1 91 ? 6.644 -6.458 -17.898 1.00 85.38 91 SER A CA 1
ATOM 715 C C . SER A 1 91 ? 6.557 -5.485 -16.712 1.00 85.38 91 SER A C 1
ATOM 717 O O . SER A 1 91 ? 6.944 -5.825 -15.591 1.00 85.38 91 SER A O 1
ATOM 719 N N . LYS A 1 92 ? 5.935 -4.312 -16.912 1.00 83.44 92 LYS A N 1
ATOM 720 C CA . LYS A 1 92 ? 5.620 -3.356 -15.828 1.00 83.44 92 LYS A CA 1
ATOM 721 C C . LYS A 1 92 ? 4.892 -4.034 -14.658 1.00 83.44 92 LYS A C 1
ATOM 723 O O . LYS A 1 92 ? 5.205 -3.786 -13.497 1.00 83.44 92 LYS A O 1
ATOM 728 N N . SER A 1 93 ? 3.930 -4.908 -14.958 1.00 82.50 93 SER A N 1
ATOM 729 C CA . SER A 1 93 ? 3.189 -5.695 -13.963 1.00 82.50 93 SER A CA 1
ATOM 730 C C . SER A 1 93 ? 4.072 -6.694 -13.214 1.00 82.50 93 SER A C 1
ATOM 732 O O . SER A 1 93 ? 3.937 -6.830 -11.998 1.00 82.50 93 SER A O 1
ATOM 734 N N . SER A 1 94 ? 4.995 -7.362 -13.911 1.00 84.12 94 SER A N 1
ATOM 735 C CA . SER A 1 94 ? 5.965 -8.279 -13.301 1.00 84.12 94 SER A CA 1
ATOM 736 C C . SER A 1 94 ? 6.911 -7.523 -12.370 1.00 84.12 94 SER A C 1
ATOM 738 O O . SER A 1 94 ? 7.090 -7.941 -11.231 1.00 84.12 94 SER A O 1
ATOM 740 N N . ALA A 1 95 ? 7.424 -6.366 -12.799 1.00 87.75 95 ALA A N 1
ATOM 741 C CA . ALA A 1 95 ? 8.272 -5.505 -11.978 1.00 87.75 95 ALA A CA 1
ATOM 742 C C . ALA A 1 95 ? 7.552 -5.025 -10.705 1.00 87.75 95 ALA A C 1
ATOM 744 O O . ALA A 1 95 ? 8.105 -5.110 -9.612 1.00 87.75 95 ALA A O 1
ATOM 745 N N . ILE A 1 96 ? 6.288 -4.590 -10.813 1.00 84.19 96 ILE A N 1
ATOM 746 C CA . ILE A 1 96 ? 5.470 -4.215 -9.645 1.00 84.19 96 ILE A CA 1
ATOM 747 C C . ILE A 1 96 ? 5.244 -5.414 -8.715 1.00 84.19 96 ILE A C 1
ATOM 749 O O . ILE A 1 96 ? 5.299 -5.259 -7.499 1.00 84.19 96 ILE A O 1
ATOM 753 N N . THR A 1 97 ? 4.997 -6.605 -9.262 1.00 86.88 97 THR A N 1
ATOM 754 C CA . THR A 1 97 ? 4.779 -7.827 -8.467 1.00 86.88 97 THR A CA 1
ATOM 755 C C . THR A 1 97 ? 6.037 -8.219 -7.693 1.00 86.88 97 THR A C 1
ATOM 757 O O . THR A 1 97 ? 5.964 -8.480 -6.493 1.00 86.88 97 THR A O 1
ATOM 760 N N . LEU A 1 98 ? 7.195 -8.199 -8.356 1.00 88.94 98 LEU A N 1
ATOM 761 C CA . LEU A 1 98 ? 8.487 -8.467 -7.727 1.00 88.94 98 LEU A CA 1
ATOM 762 C C . LEU A 1 98 ? 8.794 -7.430 -6.643 1.00 88.94 98 LEU A C 1
ATOM 764 O O . LEU A 1 98 ? 9.113 -7.811 -5.522 1.00 88.94 98 LEU A O 1
ATOM 768 N N . ALA A 1 99 ? 8.593 -6.140 -6.919 1.00 86.25 99 ALA A N 1
ATOM 769 C CA . ALA A 1 99 ? 8.787 -5.084 -5.928 1.00 86.25 99 ALA A CA 1
ATOM 770 C C . ALA A 1 99 ? 7.863 -5.245 -4.707 1.00 86.25 99 ALA A C 1
ATOM 772 O O . ALA A 1 99 ? 8.330 -5.154 -3.577 1.00 86.25 99 ALA A O 1
ATOM 773 N N . LYS A 1 100 ? 6.580 -5.575 -4.901 1.00 85.06 100 LYS A N 1
ATOM 774 C CA . LYS A 1 100 ? 5.648 -5.869 -3.797 1.00 85.06 100 LYS A CA 1
ATOM 775 C C . LYS A 1 100 ? 6.122 -7.021 -2.915 1.00 85.06 100 LYS A C 1
ATOM 777 O O . LYS A 1 100 ? 5.975 -6.952 -1.706 1.00 85.06 100 LYS A O 1
ATOM 782 N N . SER A 1 101 ? 6.729 -8.059 -3.493 1.00 82.12 101 SER A N 1
ATOM 783 C CA . SER A 1 101 ? 7.237 -9.195 -2.709 1.00 82.12 101 SER A CA 1
ATOM 784 C C . SER A 1 101 ? 8.361 -8.817 -1.731 1.00 82.12 101 SER A C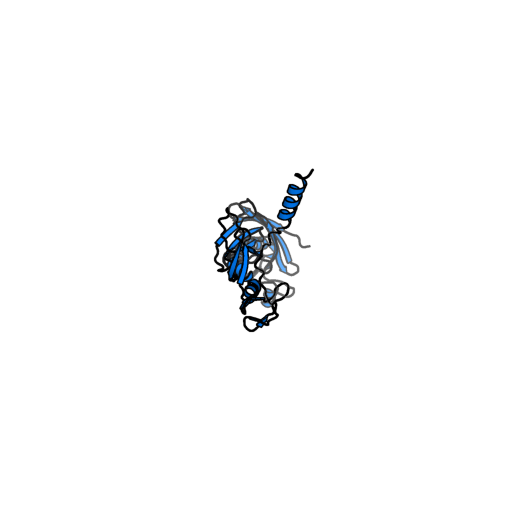 1
ATOM 786 O O . SER A 1 101 ? 8.592 -9.531 -0.754 1.00 82.12 101 SER A O 1
ATOM 788 N N . THR A 1 102 ? 9.028 -7.678 -1.963 1.00 70.75 102 THR A N 1
ATOM 789 C CA . THR A 1 102 ? 10.093 -7.157 -1.091 1.00 70.75 102 THR A CA 1
ATOM 790 C C . THR A 1 102 ? 9.557 -6.429 0.142 1.00 70.75 102 THR A C 1
ATOM 792 O O . THR A 1 102 ? 10.284 -6.297 1.127 1.00 70.75 102 THR A O 1
ATOM 795 N N . ASP A 1 103 ? 8.286 -6.011 0.128 1.00 65.75 103 ASP A N 1
ATOM 796 C CA . ASP A 1 103 ? 7.623 -5.403 1.276 1.00 65.75 103 ASP A CA 1
ATOM 797 C C . ASP A 1 103 ? 6.350 -6.176 1.632 1.00 65.75 103 ASP A C 1
ATOM 799 O O . ASP A 1 103 ? 5.294 -6.021 1.024 1.00 65.75 103 ASP A O 1
ATOM 803 N N . LYS A 1 104 ? 6.475 -7.063 2.623 1.00 58.19 104 LYS A N 1
ATOM 804 C CA . LYS A 1 104 ? 5.399 -7.959 3.084 1.00 58.19 104 LYS A CA 1
ATOM 805 C C . LYS A 1 104 ? 4.296 -7.234 3.858 1.00 58.19 104 LYS A C 1
ATOM 807 O O . LYS A 1 104 ? 3.362 -7.877 4.327 1.00 58.19 104 LYS A O 1
ATOM 812 N N . LEU A 1 105 ? 4.432 -5.927 4.043 1.00 53.16 105 LEU A N 1
ATOM 813 C CA . LEU A 1 105 ? 3.582 -5.131 4.900 1.00 53.16 105 LEU A CA 1
ATOM 814 C C . LEU A 1 105 ? 2.882 -4.091 4.028 1.00 53.16 105 LEU A C 1
ATOM 816 O O . LEU A 1 105 ? 3.527 -3.222 3.445 1.00 53.16 105 LEU A O 1
ATOM 820 N N . ASN A 1 106 ? 1.549 -4.152 4.035 1.00 52.38 106 ASN A N 1
ATOM 821 C CA . ASN A 1 106 ? 0.621 -3.088 3.649 1.00 52.38 106 ASN A CA 1
ATOM 822 C C . ASN A 1 106 ? 0.017 -3.168 2.223 1.00 52.38 106 ASN A C 1
ATOM 824 O O . ASN A 1 106 ? 0.693 -3.020 1.204 1.00 52.38 106 ASN A O 1
ATOM 828 N N . ASN A 1 107 ? -1.309 -3.362 2.165 1.00 54.22 107 ASN A N 1
ATOM 829 C CA . ASN A 1 107 ? -2.094 -3.460 0.926 1.00 54.22 107 ASN A CA 1
ATOM 830 C C . ASN A 1 107 ? -2.467 -2.091 0.320 1.00 54.22 107 ASN A C 1
ATOM 832 O O . ASN A 1 107 ? -2.845 -2.038 -0.850 1.00 54.22 107 ASN A O 1
ATOM 836 N N . ASP A 1 108 ? -2.288 -0.993 1.063 1.00 61.22 108 ASP A N 1
ATOM 837 C CA . ASP A 1 108 ? -2.705 0.361 0.658 1.00 61.22 108 ASP A CA 1
ATOM 838 C C . ASP A 1 108 ? -1.575 1.199 0.028 1.00 61.22 108 ASP A C 1
ATOM 840 O O . ASP A 1 108 ? -1.675 2.417 -0.152 1.00 61.22 108 ASP A O 1
ATOM 844 N N . VAL A 1 109 ? -0.481 0.542 -0.359 1.00 71.50 109 VAL A N 1
ATOM 845 C CA . VAL A 1 109 ? 0.650 1.176 -1.041 1.00 71.50 109 VAL A CA 1
ATOM 846 C C . VAL A 1 109 ? 0.311 1.418 -2.510 1.00 71.50 109 VAL A C 1
ATOM 848 O O . VAL A 1 109 ? -0.017 0.498 -3.266 1.00 71.50 109 VAL A O 1
ATOM 851 N N . ARG A 1 110 ? 0.452 2.668 -2.956 1.00 77.62 110 ARG A N 1
ATOM 852 C CA . ARG A 1 110 ? 0.352 3.016 -4.376 1.00 77.62 110 ARG A CA 1
ATOM 853 C C . ARG A 1 110 ? 1.677 2.717 -5.054 1.00 77.62 110 ARG A C 1
ATOM 855 O O . ARG A 1 110 ? 2.658 3.427 -4.849 1.00 77.62 110 ARG A O 1
ATOM 862 N N . TRP A 1 111 ? 1.689 1.665 -5.861 1.00 82.75 111 TRP A N 1
ATOM 863 C CA . TRP A 1 111 ? 2.867 1.251 -6.612 1.00 82.75 111 TRP A CA 1
ATOM 864 C C . TRP A 1 111 ? 2.869 1.853 -8.010 1.00 82.75 111 TRP A C 1
ATOM 866 O O . TRP A 1 111 ? 1.919 1.686 -8.776 1.00 82.75 111 TRP A O 1
ATOM 876 N N . GLU A 1 112 ? 3.974 2.489 -8.364 1.00 82.62 112 GLU A N 1
ATOM 877 C CA . GLU A 1 112 ? 4.224 3.000 -9.700 1.00 82.62 112 GLU A CA 1
ATOM 878 C C . GLU A 1 112 ? 5.598 2.545 -10.179 1.00 82.62 112 GLU A C 1
ATOM 880 O O . GLU A 1 112 ? 6.603 2.713 -9.494 1.00 82.62 112 GLU A O 1
ATOM 885 N N . ALA A 1 113 ? 5.643 1.973 -11.377 1.00 87.50 113 ALA A N 1
ATOM 886 C CA . ALA A 1 113 ? 6.879 1.555 -12.017 1.00 87.50 113 ALA A CA 1
ATOM 887 C C . ALA A 1 113 ? 7.225 2.491 -13.175 1.00 87.50 113 ALA A C 1
ATOM 889 O O . ALA A 1 113 ? 6.390 2.737 -14.054 1.00 87.50 113 ALA A O 1
ATOM 890 N N . GLN A 1 114 ? 8.471 2.953 -13.176 1.00 86.31 114 GLN A N 1
ATOM 891 C CA . GLN A 1 114 ? 9.088 3.716 -14.246 1.00 86.31 114 GLN A CA 1
ATOM 892 C C . GLN A 1 114 ? 10.191 2.869 -14.882 1.00 86.31 114 GLN A C 1
ATOM 894 O O . GLN A 1 114 ? 11.086 2.380 -14.191 1.00 86.31 114 GLN A O 1
ATOM 899 N N . PHE A 1 115 ? 10.114 2.699 -16.199 1.00 83.38 115 PHE A N 1
ATOM 900 C CA . PHE A 1 115 ? 11.183 2.090 -16.977 1.00 83.38 115 PHE A CA 1
ATOM 901 C C . PHE A 1 115 ? 12.263 3.140 -17.230 1.00 83.38 115 PHE A C 1
ATOM 903 O O . PHE A 1 115 ? 11.949 4.260 -17.643 1.00 83.38 115 PHE A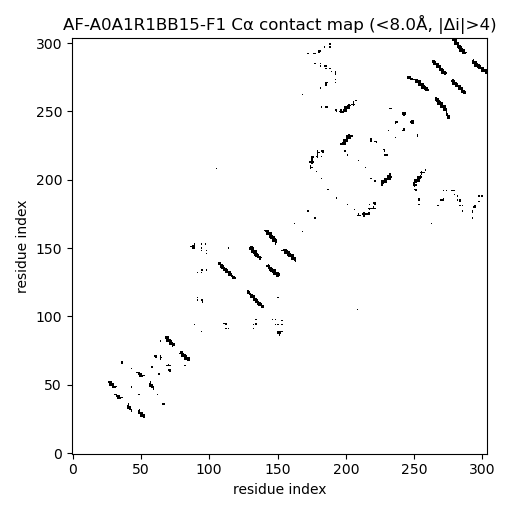 O 1
ATOM 910 N N . ILE A 1 116 ? 13.513 2.796 -16.939 1.00 82.12 116 ILE A N 1
ATOM 911 C CA . ILE A 1 116 ? 14.660 3.670 -17.156 1.00 82.12 116 ILE A CA 1
ATOM 912 C C . ILE A 1 116 ? 15.653 2.902 -18.014 1.00 82.12 116 ILE A C 1
ATOM 914 O O . ILE A 1 116 ? 16.258 1.933 -17.563 1.00 82.12 116 ILE A O 1
ATOM 918 N N . ASP A 1 117 ? 15.816 3.370 -19.243 1.00 75.38 117 ASP A N 1
ATOM 919 C CA . ASP A 1 117 ? 16.787 2.840 -20.184 1.00 75.38 117 ASP A CA 1
ATOM 920 C C . ASP A 1 117 ? 17.914 3.859 -20.368 1.00 75.38 117 ASP A C 1
ATOM 922 O O . ASP A 1 117 ? 17.749 4.883 -21.038 1.00 75.38 117 ASP A O 1
ATOM 926 N N . ILE A 1 118 ? 19.031 3.642 -19.672 1.00 61.38 118 ILE A N 1
ATOM 927 C CA . ILE A 1 118 ? 20.154 4.581 -19.657 1.00 61.38 118 ILE A CA 1
ATOM 928 C C . ILE A 1 118 ? 21.152 4.159 -20.736 1.00 61.38 118 ILE A C 1
ATOM 930 O O . ILE A 1 118 ? 22.127 3.480 -20.458 1.00 61.38 118 ILE A O 1
ATOM 934 N N . HIS A 1 119 ? 20.936 4.613 -21.970 1.00 57.34 119 HIS A N 1
ATOM 935 C CA . HIS A 1 119 ? 21.926 4.506 -23.054 1.00 57.34 119 HIS A CA 1
ATOM 936 C C . HIS A 1 119 ? 22.879 5.722 -23.105 1.00 57.34 119 HIS A C 1
ATOM 938 O O . HIS A 1 119 ? 23.414 6.059 -24.163 1.00 57.34 119 HIS A O 1
ATOM 944 N N . ARG A 1 120 ? 23.044 6.464 -21.998 1.00 42.91 120 ARG A N 1
ATOM 945 C CA . ARG A 1 120 ? 23.745 7.758 -21.997 1.00 42.91 120 ARG A CA 1
ATOM 946 C C . ARG A 1 120 ? 25.067 7.697 -21.237 1.00 42.91 120 ARG A C 1
ATOM 948 O O . ARG A 1 120 ? 25.099 7.455 -20.037 1.00 42.91 120 ARG A O 1
ATOM 955 N N . ASN A 1 121 ? 26.123 7.972 -21.996 1.00 43.69 121 ASN A N 1
ATOM 956 C CA . ASN A 1 121 ? 27.528 8.128 -21.637 1.00 43.69 121 ASN A CA 1
ATOM 957 C C . ASN A 1 121 ? 27.753 9.243 -20.588 1.00 43.69 121 ASN A C 1
ATOM 959 O O . ASN A 1 121 ? 28.296 10.295 -20.914 1.00 43.69 121 ASN A O 1
ATOM 963 N N . ASP A 1 122 ? 27.288 9.049 -19.351 1.00 39.34 122 ASP A N 1
ATOM 964 C CA . ASP A 1 122 ? 27.614 9.910 -18.210 1.00 39.34 122 ASP A CA 1
ATOM 965 C C . ASP A 1 122 ? 28.595 9.176 -17.293 1.00 39.34 122 ASP A C 1
ATOM 967 O O . ASP A 1 122 ? 28.240 8.289 -16.515 1.00 39.34 122 ASP A O 1
ATOM 971 N N . SER A 1 123 ? 29.861 9.578 -17.379 1.00 42.94 123 SER A N 1
ATOM 972 C CA . SER A 1 123 ? 31.031 8.958 -16.745 1.00 42.94 123 SER A CA 1
ATOM 973 C C . SER A 1 123 ? 31.049 8.988 -15.207 1.00 42.94 123 SER A C 1
ATOM 975 O O . SER A 1 123 ? 32.088 8.708 -14.615 1.00 42.94 123 SER A O 1
ATOM 977 N N . ASN A 1 124 ? 29.950 9.358 -14.539 1.00 42.34 124 ASN A N 1
ATOM 978 C CA . ASN A 1 124 ? 29.943 9.670 -13.105 1.00 42.34 124 ASN A CA 1
ATOM 979 C C . ASN A 1 124 ? 28.845 8.973 -12.285 1.00 42.34 124 ASN A C 1
ATOM 981 O O . ASN A 1 124 ? 28.602 9.330 -11.134 1.00 42.34 124 ASN A O 1
ATOM 985 N N . SER A 1 125 ? 28.191 7.960 -12.851 1.00 41.72 125 SER A N 1
ATOM 986 C CA . SER A 1 125 ? 27.168 7.171 -12.169 1.00 41.72 125 SER A CA 1
ATOM 987 C C . SER A 1 125 ? 27.558 5.695 -12.198 1.00 41.72 125 SER A C 1
ATOM 989 O O . SER A 1 125 ? 27.604 5.077 -13.254 1.00 41.72 125 SER A O 1
ATOM 991 N N . GLN A 1 126 ? 27.800 5.098 -11.027 1.00 48.22 126 GLN A N 1
ATOM 992 C CA . GLN A 1 126 ? 27.987 3.646 -10.883 1.00 48.22 126 GLN A CA 1
ATOM 993 C C . GLN A 1 126 ? 26.716 2.833 -11.230 1.00 48.22 126 GLN A C 1
ATOM 995 O O . GLN A 1 126 ? 26.736 1.605 -11.163 1.00 48.22 126 GLN A O 1
ATOM 1000 N N . LEU A 1 127 ? 25.611 3.483 -11.625 1.00 47.25 127 LEU A N 1
ATOM 1001 C CA . LEU A 1 127 ? 24.429 2.832 -12.191 1.00 47.25 127 LEU A CA 1
ATOM 1002 C C . LEU A 1 127 ? 24.655 2.597 -13.692 1.00 47.25 127 LEU A C 1
ATOM 1004 O O . LEU A 1 127 ? 24.249 3.388 -14.533 1.00 47.25 127 LEU A O 1
ATOM 1008 N N . MET A 1 128 ? 25.415 1.530 -13.931 1.00 45.97 128 MET A N 1
ATOM 1009 C CA . MET A 1 128 ? 25.482 0.604 -15.068 1.00 45.97 128 MET A CA 1
ATOM 1010 C C . MET A 1 128 ? 24.677 0.927 -16.347 1.00 45.97 128 MET A C 1
ATOM 1012 O O . MET A 1 128 ? 23.494 1.240 -16.295 1.00 45.97 128 MET A O 1
ATOM 1016 N N . ASP A 1 129 ? 25.324 0.649 -17.484 1.00 61.88 129 ASP A N 1
ATOM 1017 C CA . ASP A 1 129 ? 24.876 0.598 -18.895 1.00 61.88 129 ASP A CA 1
ATOM 1018 C C . ASP A 1 129 ? 23.746 -0.432 -19.165 1.00 61.88 129 ASP A C 1
ATOM 1020 O O . ASP A 1 129 ? 23.831 -1.262 -20.069 1.00 61.88 129 ASP A O 1
ATOM 1024 N N . ARG A 1 130 ? 22.726 -0.484 -18.301 1.00 70.38 130 ARG A N 1
ATOM 1025 C CA . ARG A 1 130 ? 21.646 -1.479 -18.337 1.00 70.38 130 ARG A CA 1
ATOM 1026 C C . ARG A 1 130 ? 20.291 -0.842 -18.061 1.00 70.38 130 ARG A C 1
ATOM 1028 O O . ARG A 1 130 ? 20.170 0.074 -17.247 1.00 70.38 130 ARG A O 1
ATOM 1035 N N . ALA A 1 131 ? 19.261 -1.372 -18.708 1.00 83.31 131 ALA A N 1
ATOM 1036 C CA . ALA A 1 131 ? 17.891 -0.966 -18.451 1.00 83.31 131 ALA A CA 1
ATOM 1037 C C . ALA A 1 131 ? 17.409 -1.494 -17.093 1.00 83.31 131 ALA A C 1
ATOM 1039 O O . ALA A 1 131 ? 17.673 -2.639 -16.716 1.00 83.31 131 ALA A O 1
ATOM 1040 N N . VAL A 1 132 ? 16.677 -0.660 -16.358 1.00 86.81 132 VAL A N 1
ATOM 1041 C CA . VAL A 1 132 ? 16.140 -0.997 -15.037 1.00 86.81 132 VAL A CA 1
ATOM 1042 C C . VAL A 1 132 ? 14.680 -0.587 -14.904 1.00 86.81 132 VAL A C 1
ATOM 1044 O O . VAL A 1 132 ? 14.213 0.392 -15.491 1.00 86.81 132 VAL A O 1
ATOM 1047 N N . TRP A 1 133 ? 13.960 -1.306 -14.050 1.00 87.94 133 TRP A N 1
ATOM 1048 C CA . TRP A 1 133 ? 12.688 -0.846 -13.510 1.00 87.94 133 TRP A CA 1
ATOM 1049 C C . TRP A 1 133 ? 12.921 -0.174 -12.165 1.00 87.94 133 TRP A C 1
ATOM 1051 O O . TRP A 1 133 ? 13.365 -0.813 -11.213 1.00 87.94 133 TRP A O 1
ATOM 1061 N N . LYS A 1 134 ? 12.567 1.108 -12.064 1.00 87.62 134 LYS A N 1
ATOM 1062 C CA . LYS A 1 134 ? 12.478 1.815 -10.786 1.00 87.62 134 LYS A CA 1
ATOM 1063 C C . LYS A 1 134 ? 11.030 1.796 -10.322 1.00 87.62 134 LYS A C 1
ATOM 1065 O O . LYS A 1 134 ? 10.170 2.453 -10.912 1.00 87.62 134 LYS A O 1
ATOM 1070 N N . VAL A 1 135 ? 10.754 1.030 -9.277 1.00 89.19 135 VAL A N 1
ATOM 1071 C CA . VAL A 1 135 ? 9.408 0.845 -8.740 1.00 89.19 135 VAL A CA 1
ATOM 1072 C C . VAL A 1 135 ? 9.280 1.595 -7.421 1.00 89.19 135 VAL A C 1
ATOM 1074 O O . VAL A 1 135 ? 9.956 1.278 -6.447 1.00 89.19 135 VAL A O 1
ATOM 1077 N N . ASN A 1 136 ? 8.406 2.597 -7.396 1.00 85.50 136 ASN A N 1
ATOM 1078 C CA . ASN A 1 136 ? 8.110 3.408 -6.225 1.00 85.50 136 ASN A CA 1
ATOM 1079 C C . ASN A 1 136 ? 6.826 2.894 -5.562 1.00 85.50 136 ASN A C 1
ATOM 1081 O O . ASN A 1 136 ? 5.764 2.909 -6.180 1.00 85.50 136 ASN A O 1
ATOM 1085 N N . GLY A 1 137 ? 6.913 2.468 -4.309 1.00 86.00 137 GLY A N 1
ATOM 1086 C CA . GLY A 1 137 ? 5.773 2.270 -3.425 1.00 86.00 137 GLY A CA 1
ATOM 1087 C C . GLY A 1 137 ? 5.566 3.525 -2.588 1.00 86.00 137 GLY A C 1
ATOM 1088 O O . GLY A 1 137 ? 6.412 3.843 -1.757 1.00 86.00 137 GLY A O 1
ATOM 1089 N N . LEU A 1 138 ? 4.476 4.254 -2.822 1.00 76.38 138 LEU A N 1
ATOM 1090 C CA . LEU A 1 138 ? 4.066 5.394 -2.005 1.00 76.38 138 LEU A CA 1
ATOM 1091 C C . LEU A 1 138 ? 3.046 4.929 -0.969 1.00 76.38 138 LEU A C 1
ATOM 1093 O O . LEU A 1 138 ? 1.939 4.509 -1.315 1.00 76.38 138 LEU A O 1
ATOM 1097 N N . TYR A 1 139 ? 3.421 5.027 0.297 1.00 74.31 139 TYR A N 1
ATOM 1098 C CA . TYR A 1 139 ? 2.578 4.631 1.416 1.00 74.31 139 TYR A CA 1
ATOM 1099 C C . TYR A 1 139 ? 1.627 5.787 1.751 1.00 74.31 139 TYR A C 1
ATOM 1101 O O . TYR A 1 139 ? 1.990 6.949 1.538 1.00 74.31 139 TYR A O 1
ATOM 1109 N N . PRO A 1 140 ? 0.438 5.517 2.319 1.00 61.03 140 PRO A N 1
ATOM 1110 C CA . PRO A 1 140 ? -0.491 6.567 2.747 1.00 61.03 140 PRO A CA 1
ATOM 1111 C C . PRO A 1 140 ? 0.144 7.606 3.686 1.00 61.03 140 PRO A C 1
ATOM 1113 O O . PRO A 1 140 ? -0.205 8.782 3.633 1.00 61.03 140 PRO A O 1
ATOM 1116 N N . ALA A 1 141 ? 1.128 7.186 4.487 1.00 60.53 141 ALA A N 1
ATOM 1117 C CA . ALA A 1 141 ? 1.902 8.041 5.388 1.00 60.53 141 ALA A CA 1
ATOM 1118 C C . ALA A 1 141 ? 2.912 8.972 4.679 1.00 60.53 141 ALA A C 1
ATOM 1120 O O . ALA A 1 141 ? 3.547 9.799 5.325 1.00 60.53 141 ALA A O 1
ATOM 1121 N N . GLY A 1 142 ? 3.074 8.859 3.356 1.00 62.97 142 GLY A N 1
ATOM 1122 C CA . GLY A 1 142 ? 4.013 9.658 2.562 1.00 62.97 142 GLY A CA 1
ATOM 1123 C C . GLY A 1 142 ? 5.411 9.048 2.424 1.00 62.97 142 GLY A C 1
ATOM 1124 O O . GLY A 1 142 ? 6.196 9.523 1.600 1.00 62.97 142 GLY A O 1
ATOM 1125 N N . ASN A 1 143 ? 5.702 7.980 3.172 1.00 67.88 143 ASN A N 1
ATOM 1126 C CA . ASN A 1 143 ? 6.920 7.179 3.047 1.00 67.88 143 ASN A CA 1
ATOM 1127 C C . ASN A 1 143 ? 7.010 6.608 1.629 1.00 67.88 143 ASN A C 1
ATOM 1129 O O . ASN A 1 143 ? 5.990 6.371 0.970 1.00 67.88 143 ASN A O 1
ATOM 1133 N N . LYS A 1 144 ? 8.231 6.370 1.156 1.00 77.75 144 LYS A N 1
ATOM 1134 C CA . LYS A 1 144 ? 8.481 5.823 -0.173 1.00 77.75 144 LYS A CA 1
ATOM 1135 C C . LYS A 1 144 ? 9.449 4.659 -0.094 1.00 77.75 144 LYS A C 1
ATOM 1137 O O . LYS A 1 144 ? 10.572 4.814 0.368 1.00 77.75 144 LYS A O 1
ATOM 1142 N N . THR A 1 145 ? 9.057 3.523 -0.641 1.00 82.62 145 THR A N 1
ATOM 1143 C CA . THR A 1 145 ? 9.995 2.450 -0.971 1.00 82.62 145 THR A CA 1
ATOM 1144 C C . THR A 1 145 ? 10.344 2.577 -2.443 1.00 82.62 145 THR A C 1
ATOM 1146 O O . THR A 1 145 ? 9.460 2.722 -3.280 1.00 82.62 145 THR A O 1
ATOM 1149 N N . ILE A 1 146 ? 11.626 2.538 -2.771 1.00 82.44 146 ILE A N 1
ATOM 1150 C CA . ILE A 1 146 ? 12.126 2.504 -4.139 1.00 82.44 146 ILE A CA 1
ATOM 1151 C C . ILE A 1 146 ? 12.865 1.187 -4.314 1.00 82.44 146 ILE A C 1
ATOM 1153 O O . ILE A 1 146 ? 13.916 0.975 -3.712 1.00 82.44 146 ILE A O 1
ATOM 1157 N N . VAL A 1 147 ? 12.315 0.315 -5.148 1.00 84.38 147 VAL A N 1
ATOM 1158 C CA . VAL A 1 147 ? 12.955 -0.932 -5.561 1.00 84.38 147 VAL A CA 1
ATOM 1159 C C . VAL A 1 147 ? 13.500 -0.728 -6.966 1.00 84.38 147 VAL A C 1
ATOM 1161 O O . VAL A 1 147 ? 12.757 -0.334 -7.864 1.00 84.38 147 VAL A O 1
ATOM 1164 N N . THR A 1 148 ? 14.789 -0.980 -7.161 1.00 84.75 148 THR A N 1
ATOM 1165 C CA . THR A 1 148 ? 15.403 -0.984 -8.493 1.00 84.75 148 THR A CA 1
ATOM 1166 C C . THR A 1 148 ? 15.640 -2.425 -8.906 1.00 84.75 148 THR A C 1
ATOM 1168 O O . THR A 1 148 ? 16.335 -3.156 -8.200 1.00 84.75 148 THR A O 1
ATOM 1171 N N . LEU A 1 149 ? 15.057 -2.825 -10.032 1.00 85.75 149 LEU A N 1
ATOM 1172 C CA . LEU A 1 149 ? 15.148 -4.175 -10.582 1.00 85.75 149 LEU A CA 1
ATOM 1173 C C . LEU A 1 149 ? 15.863 -4.147 -11.932 1.00 85.75 149 LEU A C 1
ATOM 1175 O O . LEU A 1 149 ? 15.663 -3.213 -12.713 1.00 85.75 149 LEU A O 1
ATOM 1179 N N . ASP A 1 150 ? 16.637 -5.186 -12.225 1.00 87.31 150 ASP A N 1
ATOM 1180 C CA . ASP A 1 150 ? 17.115 -5.459 -13.578 1.00 87.31 150 ASP A CA 1
ATOM 1181 C C . ASP A 1 150 ? 15.930 -5.643 -14.523 1.00 87.31 150 ASP A C 1
ATOM 1183 O O . ASP A 1 150 ? 14.993 -6.389 -14.220 1.00 87.31 150 ASP A O 1
ATOM 1187 N N . ALA A 1 151 ? 15.929 -4.925 -15.647 1.00 87.31 151 ALA A N 1
ATOM 1188 C CA . ALA A 1 151 ? 14.805 -4.998 -16.562 1.00 87.31 151 ALA A CA 1
ATOM 1189 C C . ALA A 1 151 ? 14.749 -6.319 -17.332 1.00 87.31 151 ALA A C 1
ATOM 1191 O O . ALA A 1 151 ? 13.655 -6.699 -17.728 1.00 87.31 151 ALA A O 1
ATOM 1192 N N . GLU A 1 152 ? 15.862 -7.022 -17.533 1.00 85.69 152 GLU A N 1
ATOM 1193 C CA . GLU A 1 152 ? 15.911 -8.303 -18.246 1.00 85.69 152 GLU A CA 1
ATOM 1194 C C . GLU A 1 152 ? 15.636 -9.475 -17.299 1.00 85.69 152 GLU A C 1
ATOM 1196 O O . GLU A 1 152 ? 14.820 -10.345 -17.606 1.00 85.69 152 GLU A O 1
ATOM 1201 N N . THR A 1 153 ? 16.280 -9.492 -16.128 1.00 85.88 153 THR A N 1
ATOM 1202 C CA . THR A 1 153 ? 16.227 -10.645 -15.210 1.00 85.88 153 THR A CA 1
ATOM 1203 C C . THR A 1 153 ? 15.208 -10.492 -14.081 1.00 85.88 153 THR A C 1
ATOM 1205 O O . THR A 1 153 ? 14.758 -11.490 -13.519 1.00 85.88 153 THR A O 1
ATOM 1208 N N . GLY A 1 154 ? 14.831 -9.259 -13.730 1.00 84.44 154 GLY A N 1
ATOM 1209 C CA . GLY A 1 154 ? 14.013 -8.960 -12.552 1.00 84.44 154 GLY A CA 1
ATOM 1210 C C . GLY A 1 154 ? 14.752 -9.062 -11.216 1.00 84.44 154 GLY A C 1
ATOM 1211 O O . GLY A 1 154 ? 14.117 -8.953 -10.167 1.00 84.44 154 GLY A O 1
ATOM 1212 N N . GLU A 1 155 ? 16.071 -9.261 -11.231 1.00 85.12 155 GLU A N 1
ATOM 1213 C CA . GLU A 1 155 ? 16.894 -9.290 -10.023 1.00 85.12 155 GLU A CA 1
ATOM 1214 C C . GLU A 1 155 ? 16.888 -7.924 -9.320 1.00 85.12 155 GLU A C 1
ATOM 1216 O O . GLU A 1 155 ? 16.969 -6.873 -9.958 1.00 85.12 155 GLU A O 1
ATOM 1221 N N . GLN A 1 156 ? 16.788 -7.921 -7.988 1.00 83.94 156 GLN A N 1
ATOM 1222 C CA . GLN A 1 156 ? 16.820 -6.685 -7.212 1.00 83.94 156 GLN A CA 1
ATOM 1223 C C . GLN A 1 156 ? 18.245 -6.131 -7.127 1.00 83.94 156 GLN A C 1
ATOM 1225 O O . GLN A 1 156 ? 19.096 -6.699 -6.447 1.00 83.94 156 GLN A O 1
ATOM 1230 N N . PHE A 1 157 ? 18.468 -4.956 -7.713 1.00 73.56 157 PHE A N 1
ATOM 1231 C CA . PHE A 1 157 ? 19.725 -4.221 -7.582 1.00 73.56 157 PHE A CA 1
ATOM 1232 C C . PHE A 1 157 ? 19.812 -3.408 -6.304 1.00 73.56 157 PHE A C 1
ATOM 1234 O O . PHE A 1 157 ? 20.859 -3.354 -5.661 1.00 73.56 157 PHE A O 1
ATOM 1241 N N . SER A 1 158 ? 18.727 -2.726 -5.949 1.00 76.69 158 SER A N 1
ATOM 1242 C CA . SER A 1 158 ? 18.705 -1.891 -4.757 1.00 76.69 158 SER A CA 1
ATOM 1243 C C . SER A 1 158 ? 17.308 -1.774 -4.176 1.00 76.69 158 SER A C 1
ATOM 1245 O O . SER A 1 158 ? 16.297 -1.844 -4.876 1.00 76.69 158 SER A O 1
ATOM 1247 N N . LEU A 1 159 ? 17.284 -1.568 -2.866 1.00 77.62 159 LEU A N 1
ATOM 1248 C CA . LEU A 1 159 ? 16.102 -1.238 -2.096 1.00 77.62 159 LEU A CA 1
ATOM 1249 C C . LEU A 1 159 ? 16.436 0.015 -1.294 1.00 77.62 159 LEU A C 1
ATOM 1251 O O . LEU A 1 159 ? 17.329 0.001 -0.451 1.00 77.62 159 LEU A O 1
ATOM 1255 N N . THR A 1 160 ? 15.746 1.113 -1.572 1.00 72.62 160 THR A N 1
ATOM 1256 C CA . THR A 1 160 ? 15.864 2.355 -0.807 1.00 72.62 160 THR A CA 1
ATOM 1257 C C . THR A 1 160 ? 14.539 2.634 -0.129 1.00 72.62 160 THR A C 1
ATOM 1259 O O . THR A 1 160 ? 13.526 2.818 -0.797 1.00 72.62 160 THR A O 1
ATOM 1262 N N . LYS A 1 161 ? 14.543 2.697 1.199 1.00 74.69 161 LYS A N 1
ATOM 1263 C CA . LYS A 1 161 ? 13.408 3.204 1.969 1.00 74.69 161 LYS A CA 1
ATOM 1264 C C . LYS A 1 161 ? 13.683 4.669 2.281 1.00 74.69 161 LYS A C 1
ATOM 1266 O O . LYS A 1 161 ? 14.678 4.998 2.920 1.00 74.69 161 LYS A O 1
ATOM 1271 N N . LEU A 1 162 ? 12.858 5.542 1.721 1.00 64.56 162 LEU A N 1
ATOM 1272 C CA . LEU A 1 162 ? 12.882 6.977 1.940 1.00 64.56 162 LEU A CA 1
ATOM 1273 C C . LEU A 1 162 ? 11.726 7.324 2.865 1.00 64.56 162 LEU A C 1
ATOM 1275 O O . LEU A 1 162 ? 10.555 7.239 2.489 1.00 64.56 162 LEU A O 1
ATOM 1279 N N . GLU A 1 163 ? 12.074 7.746 4.067 1.00 61.69 163 GLU A N 1
ATOM 1280 C CA . GLU A 1 163 ? 11.108 8.333 4.980 1.00 61.69 163 GLU A CA 1
ATOM 1281 C C . GLU A 1 163 ? 10.624 9.682 4.430 1.00 61.69 163 GLU A C 1
ATOM 1283 O O . GLU A 1 163 ? 11.340 10.369 3.689 1.00 61.69 163 GLU A O 1
ATOM 1288 N N . ALA A 1 164 ? 9.395 10.073 4.772 1.00 56.81 164 ALA A N 1
ATOM 1289 C CA . ALA A 1 164 ? 8.894 11.408 4.476 1.00 56.81 164 ALA A CA 1
ATOM 1290 C C . ALA A 1 164 ? 9.792 12.441 5.188 1.00 56.81 164 ALA A C 1
ATOM 1292 O O . ALA A 1 164 ? 9.715 12.590 6.397 1.00 56.81 164 ALA A O 1
ATOM 1293 N N . TRP A 1 165 ? 10.703 13.072 4.436 1.00 49.72 165 TRP A N 1
ATOM 1294 C CA . TRP A 1 165 ? 11.660 14.117 4.836 1.00 49.72 165 TRP A CA 1
ATOM 1295 C C . TRP A 1 165 ? 11.901 14.310 6.351 1.00 49.72 165 TRP A C 1
ATOM 1297 O O . TRP A 1 165 ? 11.189 15.054 7.017 1.00 49.72 165 TRP A O 1
ATOM 1307 N N . GLY A 1 166 ? 13.015 13.764 6.847 1.00 44.91 166 GLY A N 1
ATOM 1308 C CA . GLY A 1 166 ? 13.823 14.377 7.913 1.00 44.91 166 GLY A CA 1
ATOM 1309 C C . GLY A 1 166 ? 13.338 14.294 9.364 1.00 44.91 166 GLY A C 1
ATOM 1310 O O . GLY A 1 166 ? 14.080 14.729 10.242 1.00 44.91 166 GLY A O 1
ATOM 1311 N N . GLU A 1 167 ? 12.175 13.723 9.659 1.00 35.81 167 GLU A N 1
ATOM 1312 C CA . GLU A 1 167 ? 11.764 13.454 11.040 1.00 35.81 167 GLU A CA 1
ATOM 1313 C C . GLU A 1 167 ? 11.789 11.953 11.327 1.00 35.81 167 GLU A C 1
ATOM 1315 O O . GLU A 1 167 ? 11.378 11.142 10.502 1.00 35.81 1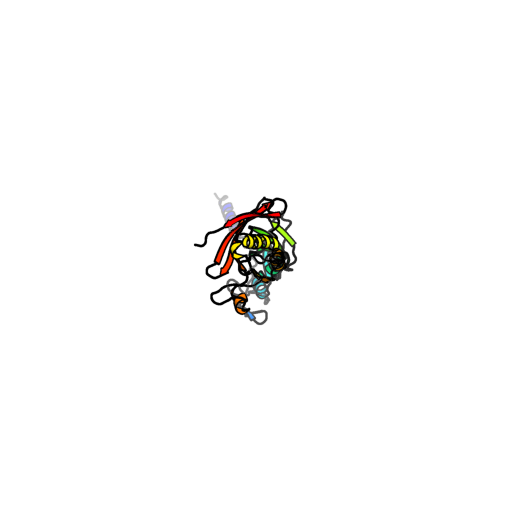67 GLU A O 1
ATOM 1320 N N . VAL A 1 168 ? 12.289 11.573 12.506 1.00 38.44 168 VAL A N 1
ATOM 1321 C CA . VAL A 1 168 ? 12.165 10.209 13.035 1.00 38.44 168 VAL A CA 1
ATOM 1322 C C . VAL A 1 168 ? 10.675 9.951 13.256 1.00 38.44 168 VAL A C 1
ATOM 1324 O O . VAL A 1 168 ? 10.134 10.299 14.305 1.00 38.44 168 VAL A O 1
ATOM 1327 N N . ILE A 1 169 ? 9.996 9.404 12.245 1.00 41.25 169 ILE A N 1
ATOM 1328 C CA . ILE A 1 169 ? 8.608 8.971 12.373 1.00 41.25 169 ILE A CA 1
ATOM 1329 C C . ILE A 1 169 ? 8.634 7.539 12.906 1.00 41.25 169 ILE A C 1
ATOM 1331 O O . ILE A 1 169 ? 9.386 6.692 12.421 1.00 41.25 169 ILE A O 1
ATOM 1335 N N . PRO A 1 170 ? 7.875 7.270 13.963 1.00 43.50 170 PRO A N 1
ATOM 1336 C CA . PRO A 1 170 ? 7.914 5.988 14.632 1.00 43.50 170 PRO A CA 1
ATOM 1337 C C . PRO A 1 170 ? 7.333 4.823 13.848 1.00 43.50 170 PRO A C 1
ATOM 1339 O O . PRO A 1 170 ? 6.593 5.052 12.893 1.00 43.50 170 PRO A O 1
ATOM 1342 N N . PRO A 1 171 ? 7.629 3.575 14.277 1.00 46.06 171 PRO A N 1
ATOM 1343 C CA . PRO A 1 171 ? 7.026 2.391 13.682 1.00 46.06 171 PRO A CA 1
ATOM 1344 C C . PRO A 1 171 ? 5.512 2.566 13.575 1.00 46.06 171 PRO A C 1
ATOM 1346 O O . PRO A 1 171 ? 4.877 3.114 14.485 1.00 46.06 171 PRO A O 1
ATOM 1349 N N . THR A 1 172 ? 4.962 2.103 12.451 1.00 52.16 172 THR A N 1
ATOM 1350 C CA . THR A 1 172 ? 3.517 2.019 12.235 1.00 52.16 172 THR A CA 1
ATOM 1351 C C . THR A 1 172 ? 2.853 1.433 13.482 1.00 52.16 172 THR A C 1
ATOM 1353 O O . THR A 1 172 ? 3.373 0.447 14.013 1.00 52.16 172 THR A O 1
ATOM 1356 N N . PRO A 1 173 ? 1.764 2.049 13.981 1.00 64.38 173 PRO A N 1
ATOM 1357 C CA . PRO A 1 173 ? 1.060 1.542 15.143 1.00 64.38 173 PRO A CA 1
ATOM 1358 C C . PRO A 1 173 ? 0.686 0.083 14.923 1.00 64.38 173 PRO A C 1
ATOM 1360 O O . PRO A 1 173 ? 0.206 -0.274 13.851 1.00 64.38 173 PRO A O 1
ATOM 1363 N N . ASP A 1 174 ? 0.888 -0.732 15.948 1.00 80.12 174 ASP A N 1
ATOM 1364 C CA . ASP A 1 174 ? 0.225 -2.021 16.041 1.00 80.12 174 ASP A CA 1
ATOM 1365 C C . ASP A 1 174 ? -1.291 -1.759 16.059 1.00 80.12 174 ASP A C 1
ATOM 1367 O O . ASP A 1 174 ? -1.820 -1.165 17.008 1.00 80.12 174 ASP A O 1
ATOM 1371 N N . MET A 1 175 ? -1.974 -2.083 14.958 1.00 85.12 175 MET A N 1
ATOM 1372 C CA . MET A 1 175 ? -3.388 -1.749 14.800 1.00 85.12 175 MET A CA 1
ATOM 1373 C C . MET A 1 175 ? -4.274 -2.635 15.678 1.00 85.12 175 MET A C 1
ATOM 1375 O O . MET A 1 175 ? -5.327 -2.162 16.118 1.00 85.12 175 MET A O 1
ATOM 1379 N N . GLY A 1 176 ? -3.822 -3.847 16.021 1.00 89.00 176 GLY A N 1
ATOM 1380 C CA . GLY A 1 176 ? -4.446 -4.691 17.036 1.00 89.00 176 GLY A CA 1
ATOM 1381 C C . GLY A 1 176 ? -4.520 -3.965 18.379 1.00 89.00 176 GLY A C 1
ATOM 1382 O O . GLY A 1 176 ? -5.611 -3.763 18.930 1.00 89.00 176 GLY A O 1
ATOM 1383 N N . LEU A 1 177 ? -3.381 -3.443 18.841 1.00 89.31 177 LEU A N 1
ATOM 1384 C CA . LEU A 1 177 ? -3.296 -2.635 20.059 1.00 89.31 177 LEU A CA 1
ATOM 1385 C C . LEU A 1 177 ? -4.140 -1.352 19.975 1.00 89.31 177 LEU A C 1
ATOM 1387 O O . LEU A 1 177 ? -4.895 -1.042 20.901 1.00 89.31 177 LEU A O 1
ATOM 1391 N N . VAL A 1 178 ? -4.024 -0.583 18.886 1.00 92.12 178 VAL A N 1
ATOM 1392 C CA . VAL A 1 178 ? -4.725 0.707 18.720 1.00 92.12 178 VAL A CA 1
ATOM 1393 C C . VAL A 1 178 ? -6.238 0.527 18.766 1.00 92.12 178 VAL A C 1
ATOM 1395 O O . VAL A 1 178 ? -6.921 1.225 19.523 1.00 92.12 178 VAL A O 1
ATOM 1398 N N . TYR A 1 179 ? -6.783 -0.407 17.986 1.00 96.06 179 TYR A N 1
ATOM 1399 C CA . TYR A 1 179 ? -8.217 -0.656 18.018 1.00 96.06 179 TYR A CA 1
ATOM 1400 C C . TYR A 1 179 ? -8.640 -1.316 19.322 1.00 96.06 179 TYR A C 1
ATOM 1402 O O . TYR A 1 179 ? -9.695 -0.946 19.828 1.00 96.06 179 TYR A O 1
ATOM 1410 N N . GLY A 1 180 ? -7.824 -2.192 19.918 1.00 96.00 180 GLY A N 1
ATOM 1411 C CA . GLY A 1 180 ? -8.077 -2.757 21.244 1.00 96.00 180 GLY A CA 1
ATOM 1412 C C . GLY A 1 180 ? -8.252 -1.676 22.316 1.00 96.00 180 GLY A C 1
ATOM 1413 O O . GLY A 1 180 ? -9.229 -1.680 23.072 1.00 96.00 180 GLY A O 1
ATOM 1414 N N . LEU A 1 181 ? -7.369 -0.672 22.330 1.00 95.31 181 LEU A N 1
ATOM 1415 C CA . LEU A 1 181 ? -7.510 0.513 23.181 1.00 95.31 181 LEU A CA 1
ATOM 1416 C C . LEU A 1 181 ? -8.818 1.259 22.889 1.00 95.31 181 LEU A C 1
ATOM 1418 O O . LEU A 1 181 ? -9.561 1.585 23.818 1.00 95.31 181 LEU A O 1
ATOM 1422 N N . ALA A 1 182 ? -9.120 1.507 21.613 1.00 96.38 182 ALA A N 1
ATOM 1423 C CA . ALA A 1 182 ? -10.290 2.276 21.202 1.00 96.38 182 ALA A CA 1
ATOM 1424 C C . ALA A 1 182 ? -11.617 1.592 21.558 1.00 96.38 182 ALA A C 1
ATOM 1426 O O . ALA A 1 182 ? -12.492 2.231 22.140 1.00 96.38 182 ALA A O 1
ATOM 1427 N N . VAL A 1 183 ? -11.777 0.299 21.261 1.00 96.94 183 VAL A N 1
ATOM 1428 C CA . VAL A 1 183 ? -13.019 -0.439 21.544 1.00 96.94 183 VAL A CA 1
ATOM 1429 C C . VAL A 1 183 ? -13.228 -0.632 23.044 1.00 96.94 183 VAL A C 1
ATOM 1431 O O . VAL A 1 183 ? -14.352 -0.514 23.531 1.00 96.94 183 VAL A O 1
ATOM 1434 N N . ASN A 1 184 ? -12.153 -0.830 23.811 1.00 95.69 184 ASN A N 1
ATOM 1435 C CA . ASN A 1 184 ? -12.225 -0.889 25.269 1.00 95.69 184 ASN A CA 1
ATOM 1436 C C . ASN A 1 184 ? -12.605 0.479 25.869 1.00 95.69 184 ASN A C 1
ATOM 1438 O O . ASN A 1 184 ? -13.391 0.556 26.815 1.00 95.69 184 ASN A O 1
ATOM 1442 N N . ALA A 1 185 ? -12.089 1.574 25.302 1.00 95.19 185 ALA A N 1
ATOM 1443 C CA . ALA A 1 185 ? -12.473 2.930 25.687 1.00 95.19 185 ALA A CA 1
ATOM 1444 C C . ALA A 1 185 ? -13.935 3.239 25.342 1.00 95.19 185 ALA A C 1
ATOM 1446 O O . ALA A 1 185 ? -14.647 3.785 26.185 1.00 95.19 185 ALA A O 1
ATOM 1447 N N . LEU A 1 186 ? -14.396 2.844 24.148 1.00 94.12 186 LEU A N 1
ATOM 1448 C CA . LEU A 1 186 ? -15.800 2.944 23.745 1.00 94.12 186 LEU A CA 1
ATOM 1449 C C . LEU A 1 186 ? -16.688 2.235 24.758 1.00 94.12 186 LEU A C 1
ATOM 1451 O O . LEU A 1 186 ? -17.553 2.874 25.344 1.00 94.12 186 LEU A O 1
ATOM 1455 N N . LEU A 1 187 ? -16.415 0.963 25.045 1.00 93.44 187 LEU A N 1
ATOM 1456 C CA . LEU A 1 187 ? -17.180 0.165 26.001 1.00 93.44 187 LEU A CA 1
ATOM 1457 C C . LEU A 1 187 ? -17.295 0.841 27.385 1.00 93.44 187 LEU A C 1
ATOM 1459 O O . LEU A 1 187 ? -18.352 0.828 28.012 1.00 93.44 187 LEU A O 1
ATOM 1463 N N . LYS A 1 188 ? -16.218 1.474 27.857 1.00 92.06 188 LYS A N 1
ATOM 1464 C CA . LYS A 1 188 ? -16.181 2.169 29.156 1.00 92.06 188 LYS A CA 1
ATOM 1465 C C . LYS A 1 188 ? -16.817 3.561 29.135 1.00 92.06 188 LYS A C 1
ATOM 1467 O O . LYS A 1 188 ? -17.095 4.097 30.205 1.00 92.06 188 LYS A O 1
ATOM 1472 N N . SER A 1 189 ? -17.029 4.147 27.956 1.00 89.88 189 SER A N 1
ATOM 1473 C CA . SER A 1 189 ? -17.525 5.522 27.818 1.00 89.88 189 SER A CA 1
ATOM 1474 C C . SER A 1 189 ? -18.982 5.689 28.256 1.00 89.88 189 SER A C 1
ATOM 1476 O O . SER A 1 189 ? -19.339 6.756 28.749 1.00 89.88 189 SER A O 1
ATOM 1478 N N . ASP A 1 190 ? -19.796 4.631 28.161 1.00 87.31 190 ASP A N 1
ATOM 1479 C CA . ASP A 1 190 ? -21.181 4.633 28.633 1.00 87.31 190 ASP A CA 1
ATOM 1480 C C . ASP A 1 190 ? -21.511 3.355 29.433 1.00 87.31 190 ASP A C 1
ATOM 1482 O O . ASP A 1 190 ? -21.967 2.347 28.879 1.00 87.31 190 ASP A O 1
ATOM 1486 N N . PRO A 1 191 ? -21.319 3.385 30.766 1.00 85.88 191 PRO A N 1
ATOM 1487 C CA . PRO A 1 191 ? -21.696 2.283 31.647 1.00 85.88 191 PRO A CA 1
ATOM 1488 C C . PRO A 1 191 ? -23.196 1.961 31.634 1.00 85.88 191 PRO A C 1
ATOM 1490 O O . PRO A 1 191 ? -23.585 0.864 32.027 1.00 85.88 191 PRO A O 1
ATOM 1493 N N . GLY A 1 192 ? -24.063 2.901 31.242 1.00 86.25 192 GLY A N 1
ATOM 1494 C CA . GLY A 1 192 ? -25.505 2.673 31.157 1.00 86.25 192 GLY A CA 1
ATOM 1495 C C . GLY A 1 192 ? -25.852 1.681 30.051 1.00 86.25 192 GLY A C 1
ATOM 1496 O O . GLY A 1 192 ? -26.669 0.781 30.255 1.00 86.25 192 GLY A O 1
ATOM 1497 N N . LEU A 1 193 ? -25.169 1.790 28.910 1.00 85.31 193 LEU A N 1
ATOM 1498 C CA . LEU A 1 193 ? -25.331 0.863 27.790 1.00 85.31 193 LEU A CA 1
ATOM 1499 C C . LEU A 1 193 ? -24.676 -0.494 28.058 1.00 85.31 193 LEU A C 1
ATOM 1501 O O . LEU A 1 193 ? -25.213 -1.528 27.659 1.00 85.31 193 LEU A O 1
ATOM 1505 N N . THR A 1 194 ? -23.560 -0.530 28.779 1.00 87.44 194 THR A N 1
ATOM 1506 C CA . THR A 1 194 ? -22.789 -1.769 28.977 1.00 87.44 194 THR A CA 1
ATOM 1507 C C . THR A 1 194 ? -23.175 -2.572 30.219 1.00 87.44 194 THR A C 1
ATOM 1509 O O . THR A 1 194 ? -22.732 -3.708 30.384 1.00 87.44 194 THR A O 1
ATOM 1512 N N . ARG A 1 195 ? -24.077 -2.057 31.064 1.00 84.62 195 ARG A N 1
ATOM 1513 C CA . ARG A 1 195 ? -24.692 -2.839 32.149 1.00 84.62 195 ARG A CA 1
ATOM 1514 C C . ARG A 1 195 ? -25.472 -4.038 31.609 1.00 84.62 195 ARG A C 1
ATOM 1516 O O . ARG A 1 195 ? -26.217 -3.924 30.632 1.00 84.62 195 ARG A O 1
ATOM 1523 N N . GLU A 1 196 ? -25.304 -5.173 32.290 1.00 87.31 196 GLU A N 1
ATOM 1524 C CA . GLU A 1 196 ? -26.031 -6.430 32.047 1.00 87.31 196 GLU A CA 1
ATOM 1525 C C . GLU A 1 196 ? -25.911 -6.972 30.610 1.00 87.31 196 GLU A C 1
ATOM 1527 O O . GLU A 1 196 ? -26.732 -7.778 30.173 1.00 87.31 196 GLU A O 1
ATOM 1532 N N . MET A 1 197 ? -24.895 -6.537 29.857 1.00 93.25 197 MET A N 1
ATOM 1533 C CA . MET A 1 197 ? -24.635 -7.070 28.522 1.00 93.25 197 MET A CA 1
ATOM 1534 C C . MET A 1 197 ? -24.272 -8.556 28.607 1.00 93.25 197 MET A C 1
ATOM 1536 O O . MET A 1 197 ? -23.477 -8.962 29.450 1.00 93.25 197 MET A O 1
ATOM 1540 N N . LYS A 1 198 ? -24.8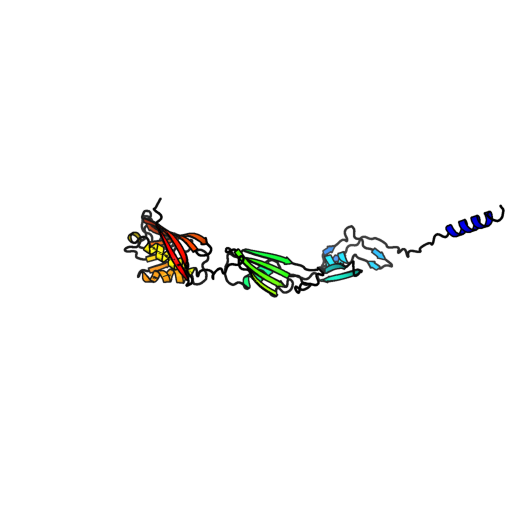32 -9.376 27.717 1.00 94.69 198 LYS A N 1
ATOM 1541 C CA . LYS A 1 198 ? -24.512 -10.813 27.646 1.00 94.69 198 LYS A CA 1
ATOM 1542 C C . LYS A 1 198 ? -23.319 -11.134 26.750 1.00 94.69 198 LYS A C 1
ATOM 1544 O O . LYS A 1 198 ? -22.721 -12.201 26.879 1.00 94.69 198 LYS A O 1
ATOM 1549 N N . TYR A 1 199 ? -22.997 -10.232 25.829 1.00 96.25 199 TYR A N 1
ATOM 1550 C CA . TYR A 1 199 ? -21.872 -10.351 24.911 1.00 96.25 199 TYR A CA 1
ATOM 1551 C C . TYR A 1 199 ? -21.412 -8.974 24.426 1.00 96.25 199 TYR A C 1
ATOM 1553 O O . TYR A 1 199 ? -22.152 -7.989 24.514 1.00 96.25 199 TYR A O 1
ATOM 1561 N N . ILE A 1 200 ? -20.207 -8.935 23.868 1.00 97.75 200 ILE A N 1
ATOM 1562 C CA . ILE A 1 200 ? -19.646 -7.798 23.144 1.00 97.75 200 ILE A CA 1
ATOM 1563 C C . ILE A 1 200 ? -19.351 -8.268 21.721 1.00 97.75 200 ILE A C 1
ATOM 1565 O O . ILE A 1 200 ? -18.617 -9.233 21.512 1.00 97.75 200 ILE A O 1
ATOM 1569 N N . ALA A 1 201 ? -19.934 -7.594 20.741 1.00 98.00 201 ALA A N 1
ATOM 1570 C CA . ALA A 1 201 ? -19.601 -7.774 19.339 1.00 98.00 201 ALA A CA 1
ATOM 1571 C C . ALA A 1 201 ? -18.781 -6.578 18.852 1.00 98.00 201 ALA A C 1
ATOM 1573 O O . ALA A 1 201 ? -19.082 -5.438 19.204 1.00 98.00 201 ALA A O 1
ATOM 1574 N N . VAL A 1 202 ? -17.761 -6.835 18.040 1.00 98.31 202 VAL A N 1
ATOM 1575 C CA . VAL A 1 202 ? -17.008 -5.797 17.325 1.00 98.31 202 VAL A CA 1
ATOM 1576 C C . VAL A 1 202 ? -17.290 -5.950 15.837 1.00 98.31 202 VAL A C 1
ATOM 1578 O O . VAL A 1 202 ? -17.060 -7.028 15.277 1.00 98.31 202 VAL A O 1
ATOM 1581 N N . ASP A 1 203 ? -17.781 -4.881 15.213 1.00 97.56 203 ASP A N 1
ATOM 1582 C CA . ASP A 1 203 ? -17.987 -4.838 13.767 1.00 97.56 203 ASP A CA 1
ATOM 1583 C C . ASP A 1 203 ? -16.646 -4.569 13.061 1.00 97.56 203 ASP A C 1
ATOM 1585 O O . ASP A 1 203 ? -16.041 -3.514 13.283 1.00 97.56 203 ASP A O 1
ATOM 1589 N N . PRO A 1 204 ? -16.152 -5.489 12.211 1.00 94.06 204 PRO A N 1
ATOM 1590 C CA . PRO A 1 204 ? -14.872 -5.309 11.537 1.00 94.06 204 PRO A CA 1
ATOM 1591 C C . PRO A 1 204 ? -14.927 -4.293 10.388 1.00 94.06 204 PRO A C 1
ATOM 1593 O O . PRO A 1 204 ? -13.882 -3.835 9.943 1.00 94.06 204 PRO A O 1
ATOM 1596 N N . THR A 1 205 ? -16.115 -3.931 9.894 1.00 92.69 205 THR A N 1
ATOM 1597 C CA . THR A 1 205 ? -16.297 -3.138 8.663 1.00 92.69 205 THR A CA 1
ATOM 1598 C C . THR A 1 205 ? -15.670 -1.746 8.763 1.00 92.69 205 THR A C 1
ATOM 1600 O O . THR A 1 205 ? -15.196 -1.194 7.771 1.00 92.69 205 THR A O 1
ATOM 1603 N N . GLY A 1 206 ? -15.666 -1.175 9.968 1.00 85.81 206 GLY A N 1
ATOM 1604 C CA . GLY A 1 206 ? -15.096 0.139 10.256 1.00 85.81 206 GLY A CA 1
ATOM 1605 C C . GLY A 1 206 ? -13.599 0.144 10.563 1.00 85.81 206 GLY A C 1
ATOM 1606 O O . GLY A 1 206 ? -12.994 1.215 10.644 1.00 85.81 206 GLY A O 1
ATOM 1607 N N . LEU A 1 207 ? -13.005 -1.034 10.757 1.00 89.56 207 LEU A N 1
ATOM 1608 C CA . LEU A 1 207 ? -11.604 -1.191 11.122 1.00 89.56 207 LEU A CA 1
ATOM 1609 C C . LEU A 1 207 ? -10.753 -1.192 9.850 1.00 89.56 207 LEU A C 1
ATOM 1611 O O . LEU A 1 207 ? -10.944 -2.006 8.950 1.00 89.56 207 LEU A O 1
ATOM 1615 N N . LYS A 1 208 ? -9.817 -0.252 9.771 1.00 81.62 208 LYS A N 1
ATOM 1616 C CA . LYS A 1 208 ? -8.907 -0.076 8.635 1.00 81.62 208 LYS A CA 1
ATOM 1617 C C . LYS A 1 208 ? -7.518 -0.584 8.970 1.00 81.62 208 LYS A C 1
ATOM 1619 O O . LYS A 1 208 ? -7.120 -0.509 10.127 1.00 81.62 208 LYS A O 1
ATOM 1624 N N . ASP A 1 209 ? -6.785 -1.008 7.946 1.00 75.06 209 ASP A N 1
ATOM 1625 C CA . ASP A 1 209 ? -5.361 -1.345 8.048 1.00 75.06 209 ASP A CA 1
ATOM 1626 C C . ASP A 1 209 ? -5.053 -2.531 8.985 1.00 75.06 209 ASP A C 1
ATOM 1628 O O . ASP A 1 209 ? -3.977 -2.587 9.570 1.00 75.06 209 ASP A O 1
ATOM 1632 N N . LEU A 1 210 ? -5.988 -3.482 9.125 1.00 76.38 210 LEU A N 1
ATOM 1633 C CA . LEU A 1 210 ? -5.777 -4.698 9.918 1.00 76.38 210 LEU A CA 1
ATOM 1634 C C . LEU A 1 210 ? -4.830 -5.681 9.208 1.00 76.38 210 LEU A C 1
ATOM 1636 O O . LEU A 1 210 ? -5.060 -6.056 8.054 1.00 76.38 210 LEU A O 1
ATOM 1640 N N . GLY A 1 211 ? -3.802 -6.127 9.924 1.00 74.25 211 GLY A N 1
ATOM 1641 C CA . GLY A 1 211 ? -2.925 -7.241 9.583 1.00 74.25 211 GLY A CA 1
ATOM 1642 C C . GLY A 1 211 ? -3.434 -8.603 10.072 1.00 74.25 211 GLY A C 1
ATOM 1643 O O . GLY A 1 211 ? -4.521 -8.742 10.636 1.00 74.25 211 GLY A O 1
ATOM 1644 N N . GLU A 1 212 ? -2.630 -9.639 9.827 1.00 76.94 212 GLU A N 1
ATOM 1645 C CA . GLU A 1 212 ? -2.876 -10.989 10.342 1.00 76.94 212 GLU A CA 1
ATOM 1646 C C . GLU A 1 212 ? -2.661 -11.014 11.866 1.00 76.94 212 GLU A C 1
ATOM 1648 O O . GLU A 1 212 ? -1.574 -10.691 12.334 1.00 76.94 212 GLU A O 1
ATOM 1653 N N . GLY A 1 213 ? -3.685 -11.400 12.635 1.00 80.62 213 GLY A N 1
ATOM 1654 C CA . GLY A 1 213 ? -3.643 -11.446 14.104 1.00 80.62 213 GLY A CA 1
ATOM 1655 C C . GLY A 1 213 ? -4.243 -10.224 14.813 1.00 80.62 213 GLY A C 1
ATOM 1656 O O . GLY A 1 213 ? -4.658 -10.342 15.967 1.00 80.62 213 GLY A O 1
ATOM 1657 N N . ASP A 1 214 ? -4.371 -9.080 14.133 1.00 86.69 214 ASP A N 1
ATOM 1658 C CA . ASP A 1 214 ? -4.866 -7.838 14.750 1.00 86.69 214 ASP A CA 1
ATOM 1659 C C . ASP A 1 214 ? -6.297 -7.990 15.271 1.00 86.69 214 ASP A C 1
ATOM 1661 O O . ASP A 1 214 ? -6.638 -7.528 16.357 1.00 86.69 214 ASP A O 1
ATOM 1665 N N . MET A 1 215 ? -7.163 -8.663 14.506 1.00 94.69 215 MET A N 1
ATOM 1666 C CA . MET A 1 215 ? -8.543 -8.888 14.931 1.00 94.69 215 MET A CA 1
ATOM 1667 C C . MET A 1 215 ? -8.594 -9.758 16.190 1.00 94.69 215 MET A C 1
ATOM 1669 O O . MET A 1 215 ? -9.378 -9.477 17.099 1.00 94.69 215 MET A O 1
ATOM 1673 N N . GLU A 1 216 ? -7.772 -10.805 16.265 1.00 92.25 216 GLU A N 1
ATOM 1674 C CA . GLU A 1 216 ? -7.655 -11.636 17.458 1.00 92.25 216 GLU A CA 1
ATOM 1675 C C . GLU A 1 216 ? -7.188 -10.814 18.665 1.00 92.25 216 GLU A C 1
ATOM 1677 O O . GLU A 1 216 ? -7.772 -10.953 19.742 1.00 92.25 216 GLU A O 1
ATOM 1682 N N . GLU A 1 217 ? -6.210 -9.924 18.497 1.00 91.62 217 GLU A N 1
ATOM 1683 C CA . GLU A 1 217 ? -5.738 -9.029 19.559 1.00 91.62 217 GLU A CA 1
ATOM 1684 C C . GLU A 1 217 ? -6.833 -8.061 20.038 1.00 91.62 217 GLU A C 1
ATOM 1686 O O . GLU A 1 217 ? -7.065 -7.920 21.245 1.00 91.62 217 GLU A O 1
ATOM 1691 N N . ILE A 1 218 ? -7.585 -7.459 19.109 1.00 97.31 218 ILE A N 1
ATOM 1692 C CA . ILE A 1 218 ? -8.711 -6.569 19.428 1.00 97.31 218 ILE A CA 1
ATOM 1693 C C . ILE A 1 218 ? -9.744 -7.301 20.286 1.00 97.31 218 ILE A C 1
ATOM 1695 O O . ILE A 1 218 ? -10.175 -6.780 21.318 1.00 97.31 218 ILE A O 1
ATOM 1699 N N . LEU A 1 219 ? -10.132 -8.519 19.898 1.00 97.00 219 LEU A N 1
ATOM 1700 C CA . LEU A 1 219 ? -11.091 -9.318 20.664 1.00 97.00 219 LEU A CA 1
ATOM 1701 C C . LEU A 1 219 ? -10.508 -9.732 22.024 1.00 97.00 219 LEU A C 1
ATOM 1703 O O . LEU A 1 219 ? -11.207 -9.665 23.037 1.00 97.00 219 LEU A O 1
ATOM 1707 N N . GLN A 1 220 ? -9.222 -10.091 22.083 1.00 94.81 220 GLN A N 1
ATOM 1708 C CA . GLN A 1 220 ? -8.542 -10.424 23.338 1.00 94.81 220 GLN A CA 1
ATOM 1709 C C . GLN A 1 220 ? -8.536 -9.257 24.329 1.00 94.81 220 GLN A C 1
ATOM 1711 O O . GLN A 1 220 ? -8.756 -9.483 25.523 1.00 94.81 220 GLN A O 1
ATOM 1716 N N . SER A 1 221 ? -8.388 -8.016 23.853 1.00 95.62 221 SER A N 1
ATOM 1717 C CA . SER A 1 221 ? -8.424 -6.814 24.700 1.00 95.62 221 SER A CA 1
ATOM 1718 C C . SER A 1 221 ? -9.743 -6.641 25.477 1.00 95.62 221 SER A C 1
ATOM 1720 O O . SER A 1 221 ? -9.781 -5.975 26.516 1.00 95.62 221 SER A O 1
ATOM 1722 N N . LEU A 1 222 ? -10.826 -7.272 25.006 1.00 96.62 222 LEU A N 1
ATOM 1723 C CA . LEU A 1 222 ? -12.169 -7.202 25.582 1.00 96.62 222 LEU A CA 1
ATOM 1724 C C . LEU A 1 222 ? -12.515 -8.404 26.478 1.00 96.62 222 LEU A C 1
ATOM 1726 O O . LEU A 1 222 ? -13.510 -8.345 27.204 1.00 96.62 222 LEU A O 1
ATOM 1730 N N . ASN A 1 223 ? -11.713 -9.473 26.491 1.00 90.88 223 ASN A N 1
ATOM 1731 C CA . ASN A 1 223 ? -12.020 -10.698 27.248 1.00 90.88 223 ASN A CA 1
ATOM 1732 C C . ASN A 1 223 ? -12.105 -10.478 28.770 1.00 90.88 223 ASN A C 1
ATOM 1734 O O . ASN A 1 223 ? -12.799 -11.217 29.468 1.00 90.88 223 ASN A O 1
ATOM 1738 N N . GLY A 1 224 ? -11.464 -9.428 29.297 1.00 88.38 224 GLY A N 1
ATOM 1739 C CA . GLY A 1 224 ? -11.525 -9.063 30.718 1.00 88.38 224 GLY A CA 1
ATOM 1740 C C . GLY A 1 224 ? -12.918 -8.661 31.229 1.00 88.38 224 GLY A C 1
ATOM 1741 O O . GLY A 1 224 ? -13.087 -8.481 32.431 1.00 88.38 224 GLY A O 1
ATOM 1742 N N . ASN A 1 225 ? -13.918 -8.533 30.349 1.00 89.75 225 ASN A N 1
ATOM 1743 C CA . ASN A 1 225 ? -15.284 -8.143 30.713 1.00 89.75 225 ASN A CA 1
ATOM 1744 C C . ASN A 1 225 ? -16.172 -9.313 31.185 1.00 89.75 225 ASN A C 1
ATOM 1746 O O . ASN A 1 225 ? -17.311 -9.080 31.580 1.00 89.75 225 ASN A O 1
ATOM 1750 N N . GLY A 1 226 ? -15.685 -10.562 31.151 1.00 90.00 226 GLY A N 1
ATOM 1751 C CA . GLY A 1 226 ? -16.411 -11.726 31.687 1.00 90.00 226 GLY A CA 1
ATOM 1752 C C . GLY A 1 226 ? -17.652 -12.143 30.886 1.00 90.00 226 GLY A C 1
ATOM 1753 O O . GLY A 1 226 ? -18.491 -12.889 31.384 1.00 90.00 226 GLY A O 1
ATOM 1754 N N . VAL A 1 227 ? -17.768 -11.662 29.650 1.00 95.00 227 VAL A N 1
ATOM 1755 C CA . VAL A 1 227 ? -18.861 -11.958 28.719 1.00 95.00 227 VAL A CA 1
ATOM 1756 C C . VAL A 1 227 ? -18.288 -12.480 27.409 1.00 95.00 227 VAL A C 1
ATOM 1758 O O . VAL A 1 227 ? -17.103 -12.305 27.128 1.00 95.00 227 VAL A O 1
ATOM 1761 N N . LEU A 1 228 ? -19.123 -13.124 26.594 1.00 94.94 228 LEU A N 1
ATOM 1762 C CA . LEU A 1 228 ? -18.706 -13.600 25.278 1.00 94.94 228 LEU A CA 1
ATOM 1763 C C . LEU A 1 228 ? -18.273 -12.415 24.400 1.00 94.94 228 LEU A C 1
ATOM 1765 O O . LEU A 1 228 ? -19.034 -11.465 24.236 1.00 94.94 228 LEU A O 1
ATOM 1769 N N . VAL A 1 229 ? -17.084 -12.493 23.807 1.00 97.62 229 VAL A N 1
ATOM 1770 C CA . VAL A 1 229 ? -16.575 -11.502 22.851 1.00 97.62 229 VAL A CA 1
ATOM 1771 C C . VAL A 1 229 ? -16.512 -12.135 21.465 1.00 97.62 229 VAL A C 1
ATOM 1773 O O . VAL A 1 229 ? -16.062 -13.272 21.325 1.00 97.62 229 VAL A O 1
ATOM 1776 N N . MET A 1 230 ? -16.973 -11.429 20.431 1.00 97.38 230 MET A N 1
ATOM 1777 C CA . MET A 1 230 ? -16.955 -11.948 19.062 1.00 97.38 230 MET A CA 1
ATOM 1778 C C . MET A 1 230 ? -16.773 -10.864 17.999 1.00 97.38 230 MET A C 1
ATOM 1780 O O . MET A 1 230 ? -17.160 -9.712 18.184 1.00 97.38 230 MET A O 1
ATOM 1784 N N . LYS A 1 231 ? -16.258 -11.272 16.837 1.00 97.62 231 LYS A N 1
ATOM 1785 C CA . LYS A 1 231 ? -16.379 -10.510 15.591 1.00 97.62 231 LYS A CA 1
ATOM 1786 C C . LYS A 1 231 ? -17.771 -10.739 15.005 1.00 97.62 231 LYS A C 1
ATOM 1788 O O . LYS A 1 231 ? -18.110 -11.890 14.711 1.00 97.62 231 LYS A O 1
ATOM 1793 N N . ALA A 1 232 ? -18.561 -9.681 14.853 1.00 96.94 232 ALA A N 1
ATOM 1794 C CA . ALA A 1 232 ? -19.839 -9.754 14.153 1.00 96.94 232 ALA A CA 1
ATOM 1795 C C . ALA A 1 232 ? -20.323 -8.366 13.716 1.00 96.94 232 ALA A C 1
ATOM 1797 O O . ALA A 1 232 ? -20.250 -7.425 14.505 1.00 96.94 232 ALA A O 1
ATOM 1798 N N . SER A 1 233 ? -20.884 -8.262 12.511 1.00 95.81 233 SER A N 1
ATOM 1799 C CA . SER A 1 233 ? -21.695 -7.107 12.109 1.00 95.81 233 SER A CA 1
ATOM 1800 C C . SER A 1 233 ? -23.125 -7.200 12.655 1.00 95.81 233 SER A C 1
ATOM 1802 O O . SER A 1 233 ? -23.572 -8.258 13.114 1.00 95.81 233 SER A O 1
ATOM 1804 N N . PHE A 1 234 ? -23.886 -6.103 12.583 1.00 93.81 234 PHE A N 1
ATOM 1805 C CA . PHE A 1 234 ? -25.297 -6.107 12.989 1.00 93.81 234 PHE A CA 1
ATOM 1806 C C . PHE A 1 234 ? -26.132 -7.145 12.216 1.00 93.81 234 PHE A C 1
ATOM 1808 O O . PHE A 1 234 ? -26.925 -7.879 12.811 1.00 93.81 234 PHE A O 1
ATOM 1815 N N . ASP A 1 235 ? -25.919 -7.257 10.903 1.00 93.88 235 ASP A N 1
ATOM 1816 C CA . ASP A 1 235 ? -26.626 -8.222 10.056 1.00 93.88 235 ASP A CA 1
ATOM 1817 C C . ASP A 1 235 ? -26.260 -9.670 10.406 1.00 93.88 235 ASP A C 1
ATOM 1819 O O . ASP A 1 235 ? -27.127 -10.547 10.433 1.00 93.88 235 ASP A O 1
ATOM 1823 N N . GLU A 1 236 ? -24.998 -9.929 10.758 1.00 96.19 236 GLU A N 1
ATOM 1824 C CA . GLU A 1 236 ? -24.560 -11.246 11.229 1.00 96.19 236 GLU A CA 1
ATOM 1825 C C . GLU A 1 236 ? -25.174 -11.599 12.589 1.00 96.19 236 GLU A C 1
ATOM 1827 O O . GLU A 1 236 ? -25.590 -12.740 12.802 1.00 96.19 236 GLU A O 1
ATOM 1832 N N . LEU A 1 237 ? -25.282 -10.633 13.509 1.00 95.44 237 LEU A N 1
ATOM 1833 C CA . LEU A 1 237 ? -25.988 -10.827 14.780 1.00 95.44 237 LEU A CA 1
ATOM 1834 C C . LEU A 1 237 ? -27.473 -11.129 14.548 1.00 95.44 237 LEU A C 1
ATOM 1836 O O . LEU A 1 237 ? -28.035 -12.009 15.206 1.00 95.44 237 LEU A O 1
ATOM 1840 N N . LYS A 1 238 ? -28.103 -10.447 13.586 1.00 92.69 238 LYS A N 1
ATOM 1841 C CA . LYS A 1 238 ? -29.499 -10.686 13.207 1.00 92.69 238 LYS A CA 1
ATOM 1842 C C . LYS A 1 238 ? -29.691 -12.095 12.653 1.00 92.69 238 LYS A C 1
ATOM 1844 O O . LYS A 1 238 ? -30.592 -12.803 13.097 1.00 92.69 238 LYS A O 1
ATOM 1849 N N . ALA A 1 239 ? -28.814 -12.530 11.751 1.00 93.50 239 ALA A N 1
ATOM 1850 C CA . ALA A 1 239 ? -28.834 -13.882 11.194 1.00 93.50 239 ALA A CA 1
ATOM 1851 C C . ALA A 1 239 ? -28.633 -14.970 12.267 1.00 93.50 239 ALA A C 1
ATOM 1853 O O . ALA A 1 239 ? -29.199 -16.056 12.160 1.00 93.50 239 ALA A O 1
ATOM 1854 N N . LYS A 1 240 ? -27.875 -14.668 13.329 1.00 93.75 240 LYS A N 1
ATOM 1855 C CA . LYS A 1 240 ? -27.657 -15.556 14.485 1.00 93.75 240 LYS A CA 1
ATOM 1856 C C . LYS A 1 240 ? -28.796 -15.539 15.515 1.00 93.75 240 LYS A C 1
ATOM 1858 O O . LYS A 1 240 ? -28.681 -16.208 16.539 1.00 93.75 240 LYS A O 1
ATOM 1863 N N . GLY A 1 241 ? -29.870 -14.774 15.292 1.00 92.81 241 GLY A N 1
ATOM 1864 C CA . GLY A 1 241 ? -30.976 -14.639 16.249 1.00 92.81 241 GLY A CA 1
ATOM 1865 C C . GLY A 1 241 ? -30.602 -13.881 17.528 1.00 92.81 241 GLY A C 1
ATOM 1866 O O . GLY A 1 241 ? -31.284 -14.009 18.540 1.00 92.81 241 GLY A O 1
ATOM 1867 N N . MET A 1 242 ? -29.517 -13.100 17.498 1.00 92.62 242 MET A N 1
ATOM 1868 C CA . MET A 1 242 ? -29.029 -12.306 18.637 1.00 92.62 242 MET A CA 1
ATOM 1869 C C . MET A 1 242 ? -29.625 -10.889 18.675 1.00 92.62 242 MET A C 1
ATOM 1871 O O . ME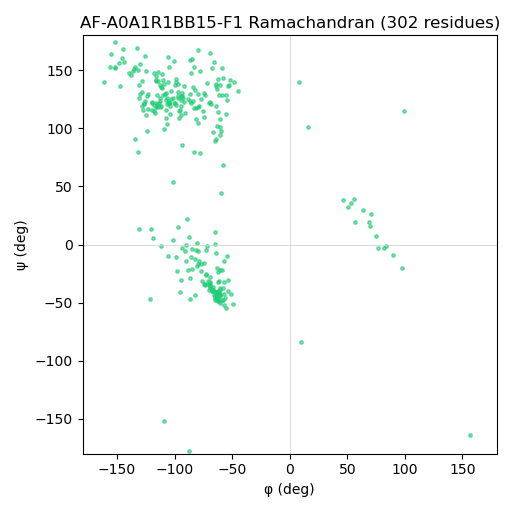T A 1 242 ? -29.327 -10.110 19.579 1.00 92.62 242 MET A O 1
ATOM 1875 N N . VAL A 1 243 ? -30.481 -10.561 17.704 1.00 90.50 243 VAL A N 1
ATOM 1876 C CA . VAL A 1 243 ? -31.248 -9.315 17.633 1.00 90.50 243 VAL A CA 1
ATOM 1877 C C . VAL A 1 243 ? -32.709 -9.628 17.954 1.00 90.50 243 VAL A C 1
ATOM 1879 O O . VAL A 1 243 ? -33.337 -10.429 17.263 1.00 90.50 243 VAL A O 1
ATOM 1882 N N . ARG A 1 244 ? -33.253 -8.990 18.991 1.00 85.00 244 ARG A N 1
ATOM 1883 C CA . ARG A 1 244 ? -34.670 -9.068 19.375 1.00 85.00 244 ARG A CA 1
ATOM 1884 C C . ARG A 1 244 ? -35.515 -8.038 18.622 1.00 85.00 244 ARG A C 1
ATOM 1886 O O . ARG A 1 244 ? -34.989 -7.011 18.191 1.00 85.00 244 ARG A O 1
ATOM 1893 N N . ASP A 1 245 ? -36.821 -8.306 18.555 1.00 75.19 245 ASP A N 1
ATOM 1894 C CA . ASP A 1 245 ? -37.933 -7.480 18.050 1.00 75.19 245 ASP A CA 1
ATOM 1895 C C . ASP A 1 245 ? -37.535 -6.194 17.296 1.00 75.19 245 ASP A C 1
ATOM 1897 O O . ASP A 1 245 ? -37.481 -6.177 16.068 1.00 75.19 245 ASP A O 1
ATOM 1901 N N . VAL A 1 246 ? -37.260 -5.107 18.031 1.00 71.75 246 VAL A N 1
ATOM 1902 C CA . VAL A 1 246 ? -37.053 -3.745 17.504 1.00 71.75 246 VAL A CA 1
ATOM 1903 C C . VAL A 1 246 ? -35.561 -3.393 17.430 1.00 71.75 246 VAL A C 1
ATOM 1905 O O . VAL A 1 246 ? -35.113 -2.395 17.995 1.00 71.75 246 VAL A O 1
ATOM 1908 N N . ASN A 1 247 ? -34.765 -4.230 16.760 1.00 83.19 247 ASN A N 1
ATOM 1909 C CA . ASN A 1 247 ? -33.314 -4.039 16.613 1.00 83.19 247 ASN A CA 1
ATOM 1910 C C . ASN A 1 247 ? -32.583 -3.902 17.964 1.00 83.19 247 ASN A C 1
ATOM 1912 O O . ASN A 1 247 ? -31.692 -3.066 18.120 1.00 83.19 247 ASN A O 1
ATOM 1916 N N . ALA A 1 248 ? -32.993 -4.694 18.957 1.00 88.50 248 ALA A N 1
ATOM 1917 C CA . ALA A 1 248 ? -32.441 -4.647 20.307 1.00 88.50 248 ALA A CA 1
ATOM 1918 C C . ALA A 1 248 ? -31.478 -5.812 20.561 1.00 88.50 248 ALA A C 1
ATOM 1920 O O . ALA A 1 248 ? -31.807 -6.967 20.297 1.00 88.50 248 ALA A O 1
ATOM 1921 N N . LEU A 1 249 ? -30.307 -5.514 21.113 1.00 92.50 249 LEU A N 1
ATOM 1922 C CA . LEU A 1 249 ? -29.289 -6.483 21.498 1.00 92.50 249 LEU A CA 1
ATOM 1923 C C . LEU A 1 249 ? -29.375 -6.779 23.000 1.00 92.50 249 LEU A C 1
ATOM 1925 O O . LEU A 1 249 ? -29.546 -5.881 23.825 1.00 92.50 249 LEU A O 1
ATOM 1929 N N . GLU A 1 250 ? -29.200 -8.049 23.362 1.00 91.38 250 GLU A N 1
ATOM 1930 C CA . GLU A 1 250 ? -28.928 -8.445 24.755 1.00 91.38 250 GLU A CA 1
ATOM 1931 C C . GLU A 1 250 ? -27.461 -8.204 25.150 1.00 91.38 250 GLU A C 1
ATOM 1933 O O . GLU A 1 250 ? -27.108 -8.258 26.327 1.00 91.38 250 GLU A O 1
ATOM 1938 N N . GLY A 1 251 ? -26.599 -7.972 24.160 1.00 94.19 251 GLY A N 1
ATOM 1939 C CA . GLY A 1 251 ? -25.220 -7.530 24.317 1.00 94.19 251 GLY A CA 1
ATOM 1940 C C . GLY A 1 251 ? -25.042 -6.084 23.866 1.00 94.19 251 GLY A C 1
ATOM 1941 O O . GLY A 1 251 ? -25.978 -5.287 23.898 1.00 94.19 251 GLY A O 1
ATOM 1942 N N . VAL A 1 252 ? -23.837 -5.762 23.410 1.00 95.50 252 VAL A N 1
ATOM 1943 C CA . VAL A 1 252 ? -23.525 -4.495 22.740 1.00 95.50 252 VAL A CA 1
ATOM 1944 C C . VAL A 1 252 ? -22.739 -4.753 21.460 1.00 95.50 252 VAL A C 1
ATOM 1946 O O . VAL A 1 252 ? -21.997 -5.731 21.371 1.00 95.50 252 VAL A O 1
ATOM 1949 N N . LEU A 1 253 ? -22.902 -3.871 20.480 1.00 96.75 253 LEU A N 1
ATOM 1950 C CA . LEU A 1 253 ? -22.140 -3.857 19.236 1.00 96.75 253 LEU A CA 1
ATOM 1951 C C . LEU A 1 253 ? -21.275 -2.594 19.200 1.00 96.75 253 LEU A C 1
ATOM 1953 O O . LEU A 1 253 ? -21.790 -1.484 19.317 1.00 96.75 253 LEU A O 1
ATOM 1957 N N . LEU A 1 254 ? -19.963 -2.770 19.077 1.00 97.25 254 LEU A N 1
ATOM 1958 C CA . LEU A 1 254 ? -18.980 -1.696 18.977 1.00 97.25 254 LEU A CA 1
ATOM 1959 C C . LEU A 1 254 ? -18.652 -1.460 17.506 1.00 97.25 254 LEU A C 1
ATOM 1961 O O . LEU A 1 254 ? -18.273 -2.397 16.800 1.00 97.25 254 LEU A O 1
ATOM 1965 N N . ILE A 1 255 ? -18.795 -0.215 17.060 1.00 95.75 255 ILE A N 1
ATOM 1966 C CA . ILE A 1 255 ? -18.623 0.169 15.658 1.00 95.75 255 ILE A CA 1
ATOM 1967 C C . ILE A 1 255 ? -17.656 1.342 15.581 1.00 95.75 255 ILE A C 1
ATOM 1969 O O . ILE A 1 255 ? -17.804 2.335 16.292 1.00 95.75 255 ILE A O 1
ATOM 1973 N N . VAL A 1 256 ? -16.671 1.231 14.694 1.00 95.19 256 VAL A N 1
ATOM 1974 C CA . VAL A 1 256 ? -15.802 2.345 14.309 1.00 95.19 256 VAL A CA 1
ATOM 1975 C C . VAL A 1 256 ? -16.384 2.996 13.057 1.00 95.19 256 VAL A C 1
ATOM 1977 O O . VAL A 1 256 ? -16.609 2.332 12.054 1.00 95.19 256 VAL A O 1
ATOM 1980 N N . GLU A 1 257 ? -16.644 4.298 13.100 1.00 90.75 257 GLU A N 1
ATOM 1981 C CA . GLU A 1 257 ? -17.197 5.040 11.959 1.00 90.75 257 GLU A CA 1
ATOM 1982 C C . GLU A 1 257 ? -16.104 5.711 11.141 1.00 90.75 257 GLU A C 1
ATOM 1984 O O . GLU A 1 257 ? -16.153 5.766 9.910 1.00 90.75 257 GLU A O 1
ATOM 1989 N N . LYS A 1 258 ? -15.119 6.281 11.838 1.00 86.44 258 LYS A N 1
ATOM 1990 C CA . LYS A 1 258 ? -14.094 7.099 11.209 1.00 86.44 258 LYS A CA 1
ATOM 1991 C C . LYS A 1 258 ? -12.773 6.958 11.933 1.00 86.44 258 LYS A C 1
ATOM 1993 O O . LYS A 1 258 ? -12.701 7.060 13.151 1.00 86.44 258 LYS A O 1
ATOM 1998 N N . VAL A 1 259 ? -11.721 6.834 11.135 1.00 82.50 259 VAL A N 1
ATOM 1999 C CA . VAL A 1 259 ? -10.332 6.834 11.588 1.00 82.50 259 VAL A CA 1
ATOM 2000 C C . VAL A 1 259 ? -9.602 7.953 10.858 1.00 82.50 259 VAL A C 1
ATOM 2002 O O . VAL A 1 259 ? -9.723 8.082 9.635 1.00 82.50 259 VAL A O 1
ATOM 2005 N N . VAL A 1 260 ? -8.896 8.794 11.611 1.00 76.12 260 VAL A N 1
ATOM 2006 C CA . VAL A 1 260 ? -8.064 9.882 11.090 1.00 76.12 260 VAL A CA 1
ATOM 2007 C C . VAL A 1 260 ? -6.664 9.744 11.666 1.00 76.12 260 VAL A C 1
ATOM 2009 O O . VAL A 1 260 ? -6.480 9.795 12.881 1.00 76.12 260 VAL A O 1
ATOM 2012 N N . TYR A 1 261 ? -5.687 9.607 10.777 1.00 71.94 261 TYR A N 1
ATOM 2013 C CA . TYR A 1 261 ? -4.277 9.509 11.127 1.00 71.94 261 TYR A CA 1
ATOM 2014 C C . TYR A 1 261 ? -3.619 10.890 11.135 1.00 71.94 261 TYR A C 1
ATOM 2016 O O . TYR A 1 261 ? -3.825 11.698 10.227 1.00 71.94 261 TYR A O 1
ATOM 2024 N N . ALA A 1 262 ? -2.801 11.140 12.150 1.00 68.56 262 ALA A N 1
ATOM 2025 C CA . ALA A 1 262 ? -1.872 12.256 12.240 1.00 68.56 262 ALA A CA 1
ATOM 2026 C C . ALA A 1 262 ? -0.499 11.734 12.699 1.00 68.56 262 ALA A C 1
ATOM 2028 O O . ALA A 1 262 ? -0.378 10.590 13.129 1.00 68.56 262 ALA A O 1
ATOM 2029 N N . LYS A 1 263 ? 0.535 12.581 12.619 1.00 63.75 263 LYS A N 1
ATOM 2030 C CA . LYS A 1 263 ? 1.937 12.199 12.870 1.00 63.75 263 LYS A CA 1
ATOM 2031 C C . LYS A 1 263 ? 2.144 11.415 14.176 1.00 63.75 263 LYS A C 1
ATOM 2033 O O . LYS A 1 263 ? 2.721 10.337 14.148 1.00 63.75 263 LYS A O 1
ATOM 2038 N N . ASP A 1 264 ? 1.630 11.940 15.289 1.00 73.38 264 ASP A N 1
ATOM 2039 C CA . ASP A 1 264 ? 1.803 11.356 16.629 1.00 73.38 264 ASP A CA 1
ATOM 2040 C C . ASP A 1 264 ? 0.467 10.989 17.296 1.00 73.38 264 ASP A C 1
ATOM 2042 O O . ASP A 1 264 ? 0.408 10.766 18.506 1.00 73.38 264 ASP A O 1
ATOM 2046 N N . SER A 1 265 ? -0.635 10.969 16.537 1.00 81.12 265 SER A N 1
ATOM 2047 C CA . SER A 1 265 ? -1.956 10.660 17.090 1.00 81.12 265 SER A CA 1
ATOM 2048 C C . SER A 1 265 ? -2.905 10.034 16.075 1.00 81.12 265 SER A C 1
ATOM 2050 O O . SER A 1 265 ? -2.817 10.287 14.876 1.00 81.12 265 SER A O 1
ATOM 2052 N N . ILE A 1 266 ? -3.846 9.245 16.577 1.00 84.69 266 ILE A N 1
ATOM 2053 C CA . ILE A 1 266 ? -4.935 8.636 15.820 1.00 84.69 266 ILE A CA 1
ATOM 2054 C C . ILE A 1 266 ? -6.239 9.066 16.479 1.00 84.69 266 ILE A C 1
ATOM 2056 O O . ILE A 1 266 ? -6.407 8.926 17.692 1.00 84.69 266 ILE A O 1
ATOM 2060 N N . LEU A 1 267 ? -7.160 9.599 15.680 1.00 85.50 267 LEU A N 1
ATOM 2061 C CA . LEU A 1 267 ? -8.504 9.941 16.124 1.00 85.50 267 LEU A CA 1
ATOM 2062 C C . LEU A 1 267 ? -9.480 8.898 15.591 1.00 85.50 267 LEU A C 1
ATOM 2064 O O . LEU A 1 267 ? -9.586 8.705 14.379 1.00 85.50 267 LEU A O 1
ATOM 2068 N N . ILE A 1 268 ? -10.204 8.260 16.502 1.00 92.62 268 ILE A N 1
ATOM 2069 C CA . ILE A 1 268 ? -11.194 7.230 16.205 1.00 92.62 268 ILE A CA 1
ATOM 2070 C C . ILE A 1 268 ? -12.548 7.735 16.686 1.00 92.62 268 ILE A C 1
ATOM 2072 O O . ILE A 1 268 ? -12.760 7.923 17.882 1.00 92.62 268 ILE A O 1
ATOM 2076 N N . ASP A 1 269 ? -13.459 7.960 15.746 1.00 91.81 269 ASP A N 1
ATOM 2077 C CA . ASP A 1 269 ? -14.871 8.158 16.047 1.00 91.81 269 ASP A CA 1
ATOM 2078 C C . ASP A 1 269 ? -15.558 6.793 15.948 1.00 91.81 269 ASP A C 1
ATOM 2080 O O . ASP A 1 269 ? -15.444 6.097 14.934 1.00 91.81 269 ASP A O 1
ATOM 2084 N N . GLY A 1 270 ? -16.255 6.404 17.008 1.00 94.38 270 GLY A N 1
ATOM 2085 C CA . GLY A 1 270 ? -17.019 5.167 17.050 1.00 94.38 270 GLY A CA 1
ATOM 2086 C C . GLY A 1 270 ? -18.197 5.275 18.001 1.00 94.38 270 GLY A C 1
ATOM 2087 O O . GLY A 1 270 ? -18.354 6.270 18.712 1.00 94.38 270 GLY A O 1
ATOM 2088 N N . TYR A 1 271 ? -19.032 4.247 18.021 1.00 92.75 271 TYR A N 1
ATOM 2089 C CA . TYR A 1 271 ? -20.196 4.204 18.890 1.00 92.75 271 TYR A CA 1
ATOM 2090 C C . TYR A 1 271 ? -20.477 2.805 19.421 1.00 92.75 271 TYR A C 1
ATOM 2092 O O . TYR A 1 271 ? -20.069 1.788 18.855 1.00 92.75 271 TYR A O 1
ATOM 2100 N N . ILE A 1 272 ? -21.184 2.785 20.547 1.00 93.44 272 ILE A N 1
ATOM 2101 C CA . ILE A 1 272 ? -21.788 1.591 21.125 1.00 93.44 272 ILE A CA 1
ATOM 2102 C C . ILE A 1 272 ? -23.240 1.565 20.675 1.00 93.44 272 ILE A C 1
ATOM 2104 O O . ILE A 1 272 ? -23.966 2.533 20.893 1.00 93.44 272 ILE A O 1
ATOM 2108 N N . PHE A 1 273 ? -23.675 0.452 20.105 1.00 92.38 273 PHE A N 1
ATOM 2109 C CA . PHE A 1 273 ? -25.068 0.190 19.791 1.00 92.38 273 PHE A CA 1
ATOM 2110 C C . PHE A 1 273 ? -25.616 -0.906 20.706 1.00 92.38 273 PHE A C 1
ATOM 2112 O O . PHE A 1 273 ? -25.036 -1.989 20.810 1.00 92.38 273 PHE A O 1
ATOM 2119 N N . LYS A 1 274 ? -26.760 -0.645 21.346 1.00 90.69 274 LYS A N 1
ATOM 2120 C CA . LYS A 1 274 ? -27.533 -1.660 22.078 1.00 90.69 274 LYS A CA 1
ATOM 2121 C C . LYS A 1 274 ? -28.943 -1.796 21.527 1.00 90.69 274 LYS A C 1
ATOM 2123 O O . LYS A 1 274 ? -29.401 -2.909 21.303 1.00 90.69 274 LYS A O 1
ATOM 2128 N N . THR A 1 275 ? -29.637 -0.687 21.294 1.00 84.31 275 THR A N 1
ATOM 2129 C CA . THR A 1 275 ? -30.976 -0.676 20.684 1.00 84.31 275 THR A CA 1
ATOM 2130 C C . THR A 1 275 ? -31.135 0.556 19.799 1.00 84.31 275 THR A C 1
ATOM 2132 O O . THR A 1 275 ? -30.349 1.497 19.906 1.00 84.31 275 THR A O 1
ATOM 2135 N N . GLY A 1 276 ? -32.189 0.604 18.975 1.00 70.19 276 GLY A N 1
ATOM 2136 C CA . GLY A 1 276 ? -32.485 1.767 18.124 1.00 70.19 276 GLY A CA 1
ATOM 2137 C C . GLY A 1 276 ? -32.663 3.107 18.863 1.00 70.19 276 GLY A C 1
ATOM 2138 O O . GLY A 1 276 ? -32.631 4.147 18.218 1.00 70.19 276 GLY A O 1
ATOM 2139 N N . LEU A 1 277 ? -32.826 3.099 20.193 1.00 66.56 277 LEU A N 1
ATOM 2140 C CA . LEU A 1 277 ? -32.915 4.298 21.043 1.00 66.56 277 LEU A CA 1
ATOM 2141 C C . LEU A 1 277 ? -31.705 4.466 21.979 1.00 66.56 277 LEU A C 1
ATOM 2143 O O . LEU A 1 277 ? -31.657 5.414 22.758 1.00 66.56 277 LEU A O 1
ATOM 2147 N N . ALA A 1 278 ? -30.758 3.529 21.949 1.00 72.56 278 ALA A N 1
ATOM 2148 C CA . ALA A 1 278 ? -29.670 3.418 22.908 1.00 72.56 278 ALA A CA 1
ATOM 2149 C C . ALA A 1 278 ? -28.346 3.235 22.156 1.00 72.56 278 ALA A C 1
ATOM 2151 O O . ALA A 1 278 ? -27.838 2.115 22.006 1.00 72.56 278 ALA A O 1
ATOM 2152 N N . ALA A 1 279 ? -27.825 4.362 21.670 1.00 79.75 279 ALA A N 1
ATOM 2153 C CA . ALA A 1 279 ? -26.514 4.472 21.055 1.00 79.75 279 ALA A CA 1
ATOM 2154 C C . ALA A 1 279 ? -25.745 5.649 21.661 1.00 79.75 279 ALA A C 1
ATOM 2156 O O . ALA A 1 279 ? -26.308 6.725 21.859 1.00 79.75 279 ALA A O 1
ATOM 2157 N N . ALA A 1 280 ? -24.463 5.444 21.945 1.00 84.44 280 ALA A N 1
ATOM 2158 C CA . ALA A 1 280 ? -23.574 6.491 22.432 1.00 84.44 280 ALA A CA 1
ATOM 2159 C C . ALA A 1 280 ? -22.352 6.561 21.527 1.00 84.44 280 ALA A C 1
ATOM 2161 O O . ALA A 1 280 ? -21.660 5.558 21.344 1.00 84.44 280 ALA A O 1
ATOM 2162 N N . SER A 1 281 ? -22.097 7.743 20.968 1.00 89.75 281 SER A N 1
ATOM 2163 C CA . SER A 1 281 ? -20.922 7.991 20.139 1.00 89.75 281 SER A CA 1
ATOM 2164 C C . SER A 1 281 ? -19.826 8.664 20.956 1.00 89.75 281 SER A C 1
ATOM 2166 O O . SER A 1 281 ? -20.096 9.503 21.815 1.00 89.75 281 SER A O 1
ATOM 2168 N N . SER A 1 282 ? -18.581 8.297 20.689 1.00 92.94 282 SER A N 1
ATOM 2169 C CA . SER A 1 282 ? -17.411 8.879 21.331 1.00 92.94 282 SER A CA 1
ATOM 2170 C C . SER A 1 282 ? -16.298 9.082 20.317 1.00 92.94 282 SER A C 1
ATOM 2172 O O . SER A 1 282 ? -16.116 8.302 19.382 1.00 92.94 282 SER A O 1
ATOM 2174 N N . ARG A 1 283 ? -15.520 10.136 20.542 1.00 93.81 283 ARG A N 1
ATOM 2175 C CA . ARG A 1 283 ? -14.238 10.369 19.889 1.00 93.81 283 ARG A CA 1
ATOM 2176 C C . ARG A 1 283 ? -13.117 9.966 20.831 1.00 93.81 283 ARG A C 1
ATOM 2178 O O . ARG A 1 283 ? -12.998 10.523 21.920 1.00 93.81 283 ARG A O 1
ATOM 2185 N N . ILE A 1 284 ? -12.277 9.044 20.389 1.00 95.62 284 ILE A N 1
ATOM 2186 C CA . ILE A 1 284 ? -11.098 8.572 21.100 1.00 95.62 284 ILE A CA 1
ATOM 2187 C C . ILE A 1 284 ? -9.881 9.151 20.396 1.00 95.62 284 ILE A C 1
ATOM 2189 O O . ILE A 1 284 ? -9.718 8.989 19.190 1.00 95.62 284 ILE A O 1
ATOM 2193 N N . THR A 1 285 ? -9.024 9.827 21.152 1.00 91.56 285 THR A N 1
ATOM 2194 C CA . THR A 1 285 ? -7.706 10.240 20.669 1.00 91.56 285 THR A CA 1
ATOM 2195 C C . THR A 1 285 ? -6.672 9.334 21.309 1.00 91.56 285 THR A C 1
ATOM 2197 O O . THR A 1 285 ? -6.590 9.252 22.535 1.00 91.56 285 THR A O 1
ATOM 2200 N N . ILE A 1 286 ? -5.895 8.650 20.480 1.00 90.88 286 ILE A N 1
ATOM 2201 C CA . ILE A 1 286 ? -4.763 7.829 20.897 1.00 90.88 286 ILE A CA 1
ATOM 2202 C C . ILE A 1 286 ? -3.514 8.583 20.474 1.00 90.88 286 ILE A C 1
ATOM 2204 O O . ILE A 1 286 ? -3.379 8.955 19.313 1.00 90.88 286 ILE A O 1
ATOM 2208 N N . GLN A 1 287 ? -2.627 8.857 21.418 1.00 88.00 287 GLN A N 1
ATOM 2209 C CA . GLN A 1 287 ? -1.401 9.600 21.189 1.00 88.00 287 GLN A CA 1
ATOM 2210 C C . GLN A 1 287 ? -0.209 8.710 21.493 1.00 88.00 287 GLN A C 1
ATOM 2212 O O . GLN A 1 287 ? -0.263 7.839 22.365 1.00 88.00 287 GLN A O 1
ATOM 2217 N N . ARG A 1 288 ? 0.872 8.932 20.758 1.00 77.06 288 ARG A N 1
ATOM 2218 C CA . ARG A 1 288 ? 2.127 8.263 21.028 1.00 77.06 288 ARG A CA 1
ATOM 2219 C C . ARG A 1 288 ? 2.890 9.005 22.116 1.00 77.06 288 ARG A C 1
ATOM 2221 O O . ARG A 1 288 ? 3.193 10.187 21.967 1.00 77.06 288 ARG A O 1
ATOM 2228 N N . ASP A 1 289 ? 3.230 8.301 23.185 1.00 72.69 289 ASP A N 1
ATOM 2229 C CA . ASP A 1 289 ? 4.304 8.705 24.086 1.00 72.69 289 ASP A CA 1
ATOM 2230 C C . ASP A 1 289 ? 5.515 7.800 23.832 1.00 72.69 289 ASP A C 1
ATOM 2232 O O . ASP A 1 289 ? 5.389 6.768 23.182 1.00 72.69 289 ASP A O 1
ATOM 2236 N N . GLY A 1 290 ? 6.719 8.190 24.248 1.00 60.00 290 GLY A N 1
ATOM 2237 C CA . GLY A 1 290 ? 7.959 7.491 23.875 1.00 60.00 290 GLY A CA 1
ATOM 2238 C C . GLY A 1 290 ? 8.012 5.977 24.166 1.00 60.00 290 GLY A C 1
ATOM 2239 O O . GLY A 1 290 ? 8.927 5.321 23.676 1.00 60.00 290 GLY A O 1
ATOM 2240 N N . GLU A 1 291 ? 7.049 5.424 24.912 1.00 64.25 291 GLU A N 1
ATOM 2241 C CA . GLU A 1 291 ? 6.940 4.010 25.282 1.00 64.25 291 GLU A CA 1
ATOM 2242 C C . GLU A 1 291 ? 5.847 3.242 24.512 1.00 64.25 291 GLU A C 1
ATOM 2244 O O . GLU A 1 291 ? 5.798 2.016 24.604 1.00 64.25 291 GLU A O 1
ATOM 2249 N N . GLY A 1 292 ? 4.975 3.912 23.748 1.00 74.50 292 GLY A N 1
ATOM 2250 C CA . GLY A 1 292 ? 3.923 3.251 22.972 1.00 74.50 292 GLY A CA 1
ATOM 2251 C C . GLY A 1 292 ? 2.721 4.138 22.640 1.00 74.50 292 GLY A C 1
ATOM 2252 O O . GLY A 1 292 ? 2.773 5.365 22.710 1.00 74.50 292 GLY A O 1
ATOM 2253 N N . TRP A 1 293 ? 1.617 3.503 22.247 1.00 83.50 293 TRP A N 1
ATOM 2254 C CA . TRP A 1 293 ? 0.346 4.175 21.969 1.00 83.50 293 TRP A CA 1
ATOM 2255 C C . TRP A 1 293 ? -0.545 4.141 23.208 1.00 83.50 293 TRP A C 1
ATOM 2257 O O . TRP A 1 293 ? -0.778 3.077 23.780 1.00 83.50 293 TRP A O 1
ATOM 2267 N N . ARG A 1 294 ? -1.052 5.303 23.632 1.00 90.19 294 ARG A N 1
ATOM 2268 C CA . ARG A 1 294 ? -1.935 5.429 24.800 1.00 90.19 294 ARG A CA 1
ATOM 2269 C C . ARG A 1 294 ? -3.114 6.343 24.492 1.00 90.19 294 ARG A C 1
ATOM 2271 O O . ARG A 1 294 ? -3.020 7.258 23.680 1.00 90.19 294 ARG A O 1
ATOM 2278 N N . ILE A 1 295 ? -4.246 6.107 25.148 1.00 92.56 295 ILE A N 1
ATOM 2279 C CA . ILE A 1 295 ? -5.412 6.992 25.032 1.00 92.56 295 ILE A CA 1
ATOM 2280 C C . ILE A 1 295 ? -5.072 8.327 25.699 1.00 92.56 295 ILE A C 1
ATOM 2282 O O . ILE A 1 295 ? -4.781 8.360 26.893 1.00 92.56 295 ILE A O 1
ATOM 2286 N N . SER A 1 296 ? -5.141 9.423 24.944 1.00 92.25 296 SER A N 1
ATOM 2287 C CA . SER A 1 296 ? -4.961 10.780 25.470 1.00 92.25 296 SER A CA 1
ATOM 2288 C C . SER A 1 296 ? -6.286 11.450 25.825 1.00 92.25 296 SER A C 1
ATOM 2290 O O . SER A 1 296 ? -6.340 12.253 26.754 1.00 92.25 296 SER A O 1
ATOM 2292 N N . SER A 1 297 ? -7.378 11.124 25.123 1.00 93.62 297 SER A N 1
ATOM 2293 C CA . SER A 1 297 ? -8.715 11.613 25.477 1.00 93.62 297 SER A CA 1
ATOM 2294 C C . SER A 1 297 ? -9.843 10.724 24.957 1.00 93.62 297 SER A C 1
ATOM 2296 O O . SER A 1 297 ? -9.714 10.065 23.925 1.00 93.62 297 SER A O 1
ATOM 2298 N N . VAL A 1 298 ? -10.972 10.753 25.669 1.00 94.00 298 VAL A N 1
ATOM 2299 C CA . VAL A 1 298 ? -12.260 10.189 25.246 1.00 94.00 298 VAL A CA 1
ATOM 2300 C C . VAL A 1 298 ? -13.308 11.285 25.416 1.00 94.00 298 VAL A C 1
ATOM 2302 O O . VAL A 1 298 ? -13.491 11.799 26.517 1.00 94.00 298 VAL A O 1
ATOM 2305 N N . GLN A 1 299 ? -13.963 11.680 24.328 1.00 92.44 299 GLN A N 1
ATOM 2306 C CA . GLN A 1 299 ? -14.973 12.737 24.319 1.00 92.44 299 GLN A CA 1
ATOM 2307 C C . GLN A 1 299 ? -16.304 12.165 23.844 1.00 92.44 299 GLN A C 1
ATOM 2309 O O . GLN A 1 299 ? -16.420 11.753 22.689 1.00 92.44 299 GLN A O 1
ATOM 2314 N N . GLY A 1 300 ? -17.308 12.168 24.721 1.00 86.00 300 GLY A N 1
ATOM 2315 C CA . GLY A 1 300 ? -18.672 11.805 24.351 1.00 86.00 300 GLY A CA 1
ATOM 2316 C C . GLY A 1 300 ? -19.232 12.791 23.329 1.00 86.00 300 GLY A C 1
ATOM 2317 O O . GLY A 1 300 ? -19.110 14.009 23.478 1.00 86.00 300 GLY A O 1
ATOM 2318 N N . ARG A 1 301 ? -19.847 12.261 22.281 1.00 73.19 301 ARG A N 1
ATOM 2319 C CA . ARG A 1 301 ? -20.572 13.019 21.270 1.00 73.19 301 ARG A CA 1
ATOM 2320 C C . ARG A 1 301 ? -22.051 12.747 21.493 1.00 73.19 301 ARG A C 1
ATOM 2322 O O . ARG A 1 301 ? -22.516 11.623 21.312 1.00 73.19 301 ARG A O 1
ATOM 2329 N N . GLY A 1 302 ? -22.755 13.766 21.985 1.00 57.25 302 GLY A N 1
ATOM 2330 C CA . GLY A 1 302 ? -24.195 13.687 22.214 1.00 57.25 302 GLY A CA 1
ATOM 2331 C C . GLY A 1 302 ? -24.911 13.207 20.954 1.00 57.25 302 GLY A C 1
ATOM 2332 O O . GLY A 1 302 ? -24.515 13.560 19.843 1.00 57.25 302 GLY A O 1
ATOM 2333 N N . VAL A 1 303 ? -25.930 12.374 21.145 1.00 51.78 303 VAL A N 1
ATOM 2334 C CA . VAL A 1 303 ? -26.782 11.873 20.064 1.00 51.78 303 VAL A CA 1
ATOM 2335 C C . VAL A 1 303 ? -27.505 13.077 19.458 1.00 51.78 303 VAL A C 1
ATOM 2337 O O . VAL A 1 303 ? -28.190 13.796 20.187 1.00 51.78 303 VAL A O 1
ATOM 2340 N N . SER A 1 304 ? -27.285 13.346 18.169 1.00 36.00 304 SER A N 1
ATOM 2341 C CA . SER A 1 304 ? -28.076 14.330 17.419 1.00 36.00 304 SER A CA 1
ATOM 2342 C C . SER A 1 304 ? -29.465 13.791 17.126 1.00 36.00 304 SER A C 1
ATOM 2344 O O . SER A 1 304 ? -29.509 12.632 16.651 1.00 36.00 304 SER A O 1
#

Mean predicted aligned error: 18.59 Å

Foldseek 3Di:
DVVVVVVVVVVVVVVPPPVPPPPVDFDKDWDWDWDAAPNDTDTDDPPFTWIDGPNDTDGDPCVVQVSVQWDWDADPVVRDIDIGRNQDFDDQVRLQVLQVVVPPADPQWDKDKDKDQPCDPDPPDPPDNAIWIWIWTQHPQRKIWTWIAGGRPRHTPDIDTGDPPDDPQDDDALLLVVLLQVQVLQLVVDPPLQPQAQEEEEECPQRPRDDPCSVVSSQVSCVVVVHHYYYDDLVRCVVVVQADDQRAGSHKYKYWDDWDDDRFKIWTWIWIDGGPVDIWIWIWIWGDDPVHIHTPDIGTDDDD

Nearest PDB structures (foldseek):
  3blz-assembly1_D  TM=4.530E-01  e=2.368E-01  Shewanella baltica OS155
  8dte-assembly1_A  TM=3.955E-01  e=1.076E-01  Neisseria gonorrhoeae NCCP11945
  5tgn-assembly1_D  TM=5.250E-01  e=3.321E-01  Sphaerobacter thermophilus DSM 20745
  3duk-assembly2_E  TM=4.403E-01  e=5.514E-01  Methylobacillus flagellatus KT
  5ieo-assembly1_A  TM=3.380E-01  e=3.513E-01  synthetic construct

Solvent-accessible surface area (backbone atoms only — not comparable to full-atom values): 18106 Å² total; per-residue (Å²): 122,80,76,61,56,58,57,54,57,56,58,60,60,65,74,67,66,71,80,76,77,81,68,89,77,80,82,67,46,78,55,90,65,84,41,75,49,98,87,42,83,46,68,77,56,85,95,53,65,38,34,36,49,96,89,39,82,43,68,54,67,58,62,56,22,63,68,67,54,29,43,74,48,74,42,79,92,74,72,40,79,46,80,43,72,50,78,67,56,60,48,69,68,53,52,48,51,56,48,47,72,76,49,92,70,73,91,74,46,52,73,46,69,45,83,45,74,52,90,68,95,59,97,84,56,94,77,55,91,51,46,29,34,44,30,37,32,38,37,88,86,56,29,32,40,38,32,33,23,37,23,64,81,60,49,78,77,46,78,45,79,42,71,54,79,94,59,94,72,73,81,79,75,59,49,20,60,53,48,18,53,47,55,49,48,54,56,66,72,42,61,80,73,53,55,87,42,59,28,42,28,36,28,63,88,44,62,73,85,71,60,94,61,20,65,61,44,28,48,56,60,51,49,87,71,82,40,55,63,45,84,39,44,73,67,54,35,44,76,70,65,53,44,44,95,74,63,30,42,61,24,37,38,39,39,42,78,43,78,46,84,53,98,60,35,39,40,37,35,28,34,42,40,31,31,85,90,43,61,52,37,34,39,35,34,34,31,60,52,103,90,48,80,42,80,74,45,77,44,80,43,80,81,126

Sequence (304 aa):
MKKFISGLVLGLGISAASVGYASDTVQIYLFNARYMFNGEEKIVEDPYKSLNYEGHIYLPIRFIAENTGLQVNYDELLQTVSVKASPVYISKSSAITLAKSTDKLNNDVRWEAQFIDIHRNDSNSQLMDRAVWKVNGLYPAGNKTIVTLDAETGEQFSLTKLEAWGEVIPPTPDMGLVYGLAVNALLKSDPGLTREMKYIAVDPTGLKDLGEGDMEEILQSLNGNGVLVMKASFDELKAKGMVRDVNALEGVLLIVEKVVYAKDSILIDGYIFKTGLAAASSRITIQRDGEGWRISSVQGRGVS